Protein AF-0000000070833370 (afdb_homodimer)

Organism: NCBI:txid315358

Solvent-accessible surface area (backbone atoms only — not comparable to full-atom values): 16512 Å² total; per-residue (Å²): 128,80,80,68,79,74,72,79,70,42,67,30,49,30,36,40,24,86,55,32,71,61,48,53,55,47,41,34,64,40,71,60,29,45,82,75,45,78,37,44,21,67,75,45,60,79,87,39,92,53,29,76,82,28,30,87,32,38,69,39,29,37,33,36,48,94,89,35,62,37,35,38,16,33,55,76,73,81,76,87,76,66,73,47,63,79,60,76,59,66,78,59,46,42,33,41,30,37,51,36,80,39,66,68,54,39,54,50,38,52,50,43,47,28,71,71,34,41,72,78,34,71,75,41,81,43,96,88,62,29,37,37,31,29,28,31,27,70,79,65,49,40,36,38,39,32,28,46,76,130,128,78,79,66,79,74,74,77,69,43,67,32,49,31,36,41,25,85,55,29,70,60,49,52,54,45,41,32,64,38,72,61,28,44,81,75,46,78,37,43,20,66,75,46,60,79,87,40,91,52,30,78,81,30,29,87,33,39,66,38,28,37,32,35,47,94,88,36,62,37,36,39,17,34,55,76,73,81,78,88,76,69,73,48,63,77,60,76,60,64,78,59,45,42,33,42,29,37,51,38,83,40,68,67,56,41,54,49,38,54,51,44,48,26,69,69,34,40,72,77,34,69,76,41,81,43,96,87,62,27,38,37,30,30,29,31,26,72,80,65,51,38,37,38,39,33,28,45,76,130

Radius of gyration: 19.34 Å; Cα contacts (8 Å, |Δi|>4): 614; chains: 2; bounding box: 39×55×56 Å

Foldseek 3Di:
DPPLVVPDDPDEAEAAFQCQVVVVVLCCPLQVKAWDDWDFLCPPDPPDPCSVVGRGWTQWTWIGHPSGIYIYTYHDDPDPPPPPPPPLDDDDPDAAEAEDADPVSLVSSVCSQQVAWAWPADWDADPVAKIWTWIQGPRRHIYIYIYHYD/DPPLVVPDDPDEAEAAFQCQVVVVVLCCPLQVKAWDDWDFLCPPDPPPPCSVVGRGWTQWTWIGHPRGIYIYTYHDDPDPPPPPPPPLDDDDPDAAEAEDADPVSLVSSVCSQQVAWAWPADWDADPVAKIWTWIQGPRRHIYIYIYHYD

Structure (mmCIF, N/CA/C/O backbone):
data_AF-0000000070833370-model_v1
#
loop_
_entity.id
_entity.type
_entity.pdbx_description
1 polymer 'Glyoxalase/fosfomycin resistance/dioxygenase domain-containing protein'
#
loop_
_atom_site.group_PDB
_atom_site.id
_atom_site.type_symbol
_atom_site.label_atom_id
_atom_site.label_alt_id
_atom_site.label_comp_id
_atom_site.label_asym_id
_atom_site.label_entity_id
_atom_site.label_seq_id
_atom_site.pdbx_PDB_ins_code
_atom_site.Cartn_x
_atom_site.Cartn_y
_atom_site.Cartn_z
_atom_site.occupancy
_atom_site.B_iso_or_equiv
_atom_site.auth_seq_id
_atom_site.auth_comp_id
_atom_site.auth_asym_id
_atom_site.auth_atom_id
_atom_site.pdbx_PDB_model_num
ATOM 1 N N . MET A 1 1 ? 15.859 -17.391 21.641 1 23.17 1 MET A N 1
ATOM 2 C CA . MET A 1 1 ? 14.688 -17.797 20.875 1 23.17 1 MET A CA 1
ATOM 3 C C . MET A 1 1 ? 13.852 -16.578 20.469 1 23.17 1 MET A C 1
ATOM 5 O O . MET A 1 1 ? 13.305 -15.883 21.344 1 23.17 1 MET A O 1
ATOM 9 N N . GLN A 1 2 ? 14.312 -15.625 19.703 1 30.22 2 GLN A N 1
ATOM 10 C CA . GLN A 1 2 ? 13.711 -14.328 19.422 1 30.22 2 GLN A CA 1
ATOM 11 C C . GLN A 1 2 ? 12.203 -14.453 19.234 1 30.22 2 GLN A C 1
ATOM 13 O O . GLN A 1 2 ? 11.727 -15.352 18.531 1 30.22 2 GLN A O 1
ATOM 18 N N . LEU A 1 3 ? 11.5 -14.32 20.234 1 31.94 3 LEU A N 1
ATOM 19 C CA . LEU A 1 3 ? 10.039 -14.383 20.312 1 31.94 3 LEU A CA 1
ATOM 20 C C . LEU A 1 3 ? 9.398 -13.898 19.016 1 31.94 3 LEU A C 1
ATOM 22 O O . LEU A 1 3 ? 9.516 -12.727 18.656 1 31.94 3 LEU A O 1
ATOM 26 N N . GLU A 1 4 ? 9.688 -14.492 17.875 1 37.5 4 GLU A N 1
ATOM 27 C CA . GLU A 1 4 ? 9.102 -14.305 16.547 1 37.5 4 GLU A CA 1
ATOM 28 C C . GLU A 1 4 ? 7.598 -14.062 16.641 1 37.5 4 GLU A C 1
ATOM 30 O O . GLU A 1 4 ? 6.844 -14.945 17.062 1 37.5 4 GLU A O 1
ATOM 35 N N . ASP A 1 5 ? 7.121 -13.164 17.453 1 42.41 5 ASP A N 1
ATOM 36 C CA . ASP A 1 5 ? 5.73 -12.734 17.516 1 42.41 5 ASP A CA 1
ATOM 37 C C . ASP A 1 5 ? 5.027 -12.953 16.172 1 42.41 5 ASP A C 1
ATOM 39 O O . ASP A 1 5 ? 5.379 -12.336 15.172 1 42.41 5 ASP A O 1
ATOM 43 N N . ASN A 1 6 ? 4.777 -14.219 15.844 1 49.31 6 ASN A N 1
ATOM 44 C CA . ASN A 1 6 ? 4.297 -15.023 14.727 1 49.31 6 ASN A CA 1
ATOM 45 C C . ASN A 1 6 ? 2.957 -14.508 14.203 1 49.31 6 ASN A C 1
ATOM 47 O O . ASN A 1 6 ? 2.086 -15.297 13.828 1 49.31 6 ASN A O 1
ATOM 51 N N . SER A 1 7 ? 2.467 -13.367 14.75 1 64.31 7 SER A N 1
ATOM 52 C CA . SER A 1 7 ? 1.131 -13.008 14.273 1 64.31 7 SER A CA 1
ATOM 53 C C . SER A 1 7 ? 1.133 -12.719 12.781 1 64.31 7 SER A C 1
ATOM 55 O O . SER A 1 7 ? 2.096 -12.156 12.25 1 64.31 7 SER A O 1
ATOM 57 N N . LYS A 1 8 ? 0.426 -13.469 12.102 1 81.56 8 LYS A N 1
ATOM 58 C CA . LYS A 1 8 ? 0.276 -13.398 10.648 1 81.56 8 LYS A CA 1
ATOM 59 C C . LYS A 1 8 ? -0.174 -12.008 10.219 1 81.56 8 LYS A C 1
ATOM 61 O O . LYS A 1 8 ? -1.036 -11.398 10.852 1 81.56 8 LYS A O 1
ATOM 66 N N . GLN A 1 9 ? 0.571 -11.43 9.352 1 88.56 9 GLN A N 1
ATOM 67 C CA . GLN A 1 9 ? 0.166 -10.188 8.711 1 88.56 9 GLN A CA 1
ATOM 68 C C . GLN A 1 9 ? -0.776 -10.445 7.539 1 88.56 9 GLN A C 1
ATOM 70 O O . GLN A 1 9 ? -0.374 -11.031 6.531 1 88.56 9 GLN A O 1
ATOM 75 N N . TYR A 1 10 ? -1.984 -9.922 7.668 1 92.94 10 TYR A N 1
ATOM 76 C CA . TYR A 1 10 ? -2.996 -10.25 6.668 1 92.94 10 TYR A CA 1
ATOM 77 C C . TYR A 1 10 ? -2.994 -9.227 5.539 1 92.94 10 TYR A C 1
ATOM 79 O O . TYR A 1 10 ? -3.465 -9.516 4.434 1 92.94 10 TYR A O 1
ATOM 87 N N . VAL A 1 11 ? -2.559 -8.031 5.836 1 95.56 11 VAL A N 1
ATOM 88 C CA . VAL A 1 11 ? -2.449 -6.973 4.832 1 95.56 11 VAL A CA 1
ATOM 89 C C . VAL A 1 11 ? -0.988 -6.566 4.672 1 95.56 11 VAL A C 1
ATOM 91 O O . VAL A 1 11 ? -0.323 -6.215 5.648 1 95.56 11 VAL A O 1
ATOM 94 N N . ILE A 1 12 ? -0.499 -6.66 3.441 1 96.38 12 ILE A N 1
ATOM 95 C CA . ILE A 1 12 ? 0.902 -6.352 3.178 1 96.38 12 ILE A CA 1
ATOM 96 C C . ILE A 1 12 ? 1.009 -5.422 1.97 1 96.38 12 ILE A C 1
ATOM 98 O O . ILE A 1 12 ? 0.32 -5.617 0.966 1 96.38 12 ILE A O 1
ATOM 102 N N . VAL A 1 13 ? 1.782 -4.441 2.115 1 97.38 13 VAL A N 1
ATOM 103 C CA . VAL A 1 13 ? 2.096 -3.59 0.972 1 97.38 13 VAL A CA 1
ATOM 104 C C . VAL A 1 13 ? 2.953 -4.363 -0.028 1 97.38 13 VAL A C 1
ATOM 106 O O . VAL A 1 13 ? 3.902 -5.051 0.359 1 97.38 13 VAL A O 1
ATOM 109 N N . GLU A 1 14 ? 2.604 -4.207 -1.251 1 97.25 14 GLU A N 1
ATOM 110 C CA . GLU A 1 14 ? 3.363 -4.836 -2.326 1 97.25 14 GLU A CA 1
ATOM 111 C C . GLU A 1 14 ? 3.812 -3.807 -3.361 1 97.25 14 GLU A C 1
ATOM 113 O O . GLU A 1 14 ? 2.988 -3.074 -3.912 1 97.25 14 GLU A O 1
ATOM 118 N N . LEU A 1 15 ? 5.09 -3.783 -3.572 1 97 15 LEU A N 1
ATOM 119 C CA . LEU A 1 15 ? 5.672 -2.867 -4.547 1 97 15 LEU A CA 1
ATOM 120 C C . LEU A 1 15 ? 6.031 -3.602 -5.836 1 97 15 LEU A C 1
ATOM 122 O O . LEU A 1 15 ? 6.758 -4.598 -5.809 1 97 15 LEU A O 1
ATOM 126 N N . ASN A 1 16 ? 5.477 -3.156 -6.93 1 94.12 16 ASN A N 1
ATOM 127 C CA . ASN A 1 16 ? 5.801 -3.623 -8.273 1 94.12 16 ASN A CA 1
ATOM 128 C C . ASN A 1 16 ? 6.641 -2.604 -9.031 1 94.12 16 ASN A C 1
ATOM 130 O O . ASN A 1 16 ? 6.109 -1.614 -9.547 1 94.12 16 ASN A O 1
ATOM 134 N N . ILE A 1 17 ? 7.898 -2.926 -9.109 1 93.12 17 ILE A N 1
ATOM 135 C CA . ILE A 1 17 ? 8.898 -1.92 -9.453 1 93.12 17 ILE A CA 1
ATOM 136 C C . ILE A 1 17 ? 9.648 -2.346 -10.711 1 93.12 17 ILE A C 1
ATOM 138 O O . ILE A 1 17 ? 9.789 -3.541 -10.984 1 93.12 17 ILE A O 1
ATOM 142 N N . GLN A 1 18 ? 10.039 -1.432 -11.609 1 87.81 18 GLN A N 1
ATOM 143 C CA . GLN A 1 18 ? 10.812 -1.738 -12.805 1 87.81 18 GLN A CA 1
ATOM 144 C C . GLN A 1 18 ? 12.164 -2.355 -12.445 1 87.81 18 GLN A C 1
ATOM 146 O O . GLN A 1 18 ? 12.617 -3.299 -13.102 1 87.81 18 GLN A O 1
ATOM 151 N N . ASN A 1 19 ? 12.891 -1.993 -11.477 1 92.12 19 ASN A N 1
ATOM 152 C CA . ASN A 1 19 ? 14.164 -2.52 -11 1 92.12 19 ASN A CA 1
ATOM 153 C C . ASN A 1 19 ? 14.117 -2.832 -9.5 1 92.12 19 ASN A C 1
ATOM 155 O O . ASN A 1 19 ? 14.695 -2.102 -8.695 1 92.12 19 ASN A O 1
ATOM 159 N N . ALA A 1 20 ? 13.586 -4.023 -9.266 1 96.69 20 ALA A N 1
ATOM 160 C CA . ALA A 1 20 ? 13.344 -4.41 -7.879 1 96.69 20 ALA A CA 1
ATOM 161 C C . ALA A 1 20 ? 14.656 -4.633 -7.133 1 96.69 20 ALA A C 1
ATOM 163 O O . ALA A 1 20 ? 14.75 -4.352 -5.934 1 96.69 20 ALA A O 1
ATOM 164 N N . LYS A 1 21 ? 15.625 -5.18 -7.863 1 96.81 21 LYS A N 1
ATOM 165 C CA . LYS A 1 21 ? 16.922 -5.418 -7.223 1 96.81 21 LYS A CA 1
ATOM 166 C C . LYS A 1 21 ? 17.484 -4.125 -6.645 1 96.81 21 LYS A C 1
ATOM 168 O O . LYS A 1 21 ? 17.938 -4.094 -5.496 1 96.81 21 LYS A O 1
ATOM 173 N N . LYS A 1 22 ? 17.484 -3.105 -7.383 1 97.31 22 LYS A N 1
ATOM 174 C CA . LYS A 1 22 ? 17.969 -1.802 -6.93 1 97.31 22 LYS A CA 1
ATOM 175 C C . LYS A 1 22 ? 17.094 -1.26 -5.805 1 97.31 22 LYS A C 1
ATOM 177 O O . LYS A 1 22 ? 17.594 -0.688 -4.836 1 97.31 22 LYS A O 1
ATOM 182 N N . ALA A 1 23 ? 15.836 -1.405 -5.91 1 97.62 23 ALA A N 1
ATOM 183 C CA . ALA A 1 23 ? 14.906 -0.917 -4.898 1 97.62 23 ALA A CA 1
ATOM 184 C C . ALA A 1 23 ? 15.141 -1.609 -3.559 1 97.62 23 ALA A C 1
ATOM 186 O O . ALA A 1 23 ? 15.102 -0.967 -2.506 1 97.62 23 ALA A O 1
ATOM 187 N N . ILE A 1 24 ? 15.305 -2.908 -3.625 1 98.25 24 ILE A N 1
ATOM 188 C CA . ILE A 1 24 ? 15.547 -3.682 -2.412 1 98.25 24 ILE A CA 1
ATOM 189 C C . ILE A 1 24 ? 16.766 -3.119 -1.678 1 98.25 24 ILE A C 1
ATOM 191 O O . ILE A 1 24 ? 16.703 -2.867 -0.472 1 98.25 24 ILE A O 1
ATOM 195 N N . LYS A 1 25 ? 17.797 -2.891 -2.391 1 98.06 25 LYS A N 1
ATOM 196 C CA . LYS A 1 25 ? 19 -2.336 -1.795 1 98.06 25 LYS A CA 1
ATOM 197 C C . LYS A 1 25 ? 18.75 -0.931 -1.252 1 98.06 25 LYS A C 1
ATOM 199 O O . LYS A 1 25 ? 19.25 -0.577 -0.181 1 98.06 25 LYS A O 1
ATOM 204 N N . PHE A 1 26 ? 18.062 -0.186 -1.961 1 98.31 26 PHE A N 1
ATOM 205 C CA . PHE A 1 26 ? 17.734 1.164 -1.527 1 98.31 26 PHE A CA 1
ATOM 206 C C . PHE A 1 26 ? 16.969 1.134 -0.206 1 98.31 26 PHE A C 1
ATOM 208 O O . PHE A 1 26 ? 17.297 1.871 0.725 1 98.31 26 PHE A O 1
ATOM 215 N N . TYR A 1 27 ? 15.953 0.306 -0.123 1 98.25 27 TYR A N 1
ATOM 216 C CA . TYR A 1 27 ? 15.125 0.272 1.074 1 98.25 27 TYR A CA 1
ATOM 217 C C . TYR A 1 27 ? 15.883 -0.333 2.25 1 98.25 27 TYR A C 1
ATOM 219 O O . TYR A 1 27 ? 15.656 0.042 3.402 1 98.25 27 TYR A O 1
ATOM 227 N N . GLU A 1 28 ? 16.75 -1.292 1.969 1 98.38 28 GLU A N 1
ATOM 228 C CA . GLU A 1 28 ? 17.641 -1.775 3.02 1 98.38 28 GLU A CA 1
ATOM 229 C C . GLU A 1 28 ? 18.406 -0.625 3.662 1 98.38 28 GLU A C 1
ATOM 231 O O . GLU A 1 28 ? 18.484 -0.536 4.887 1 98.38 28 GLU A O 1
ATOM 236 N N . LYS A 1 29 ? 18.859 0.215 2.885 1 97.94 29 LYS A N 1
ATOM 237 C CA . LYS A 1 29 ? 19.656 1.336 3.365 1 97.94 29 LYS A CA 1
ATOM 238 C C . LYS A 1 29 ? 18.781 2.451 3.912 1 97.94 29 LYS A C 1
ATOM 240 O O . LYS A 1 29 ? 18.984 2.924 5.031 1 97.94 29 LYS A O 1
ATOM 245 N N . ALA A 1 30 ? 17.828 2.885 3.174 1 98.19 30 ALA A N 1
ATOM 246 C CA . ALA A 1 30 ? 17.031 4.066 3.486 1 98.19 30 ALA A CA 1
ATOM 247 C C . ALA A 1 30 ? 16.172 3.83 4.723 1 98.19 30 ALA A C 1
ATOM 249 O O . ALA A 1 30 ? 16.016 4.723 5.562 1 98.19 30 ALA A O 1
ATOM 250 N N . LEU A 1 31 ? 15.594 2.674 4.816 1 97.94 31 LEU A N 1
ATOM 251 C CA . LEU A 1 31 ? 14.672 2.369 5.906 1 97.94 31 LEU A CA 1
ATOM 252 C C . LEU A 1 31 ? 15.375 1.595 7.016 1 97.94 31 LEU A C 1
ATOM 254 O O . LEU A 1 31 ? 14.898 1.552 8.148 1 97.94 31 LEU A O 1
ATOM 258 N N . GLY A 1 32 ? 16.438 0.986 6.648 1 97.75 32 GLY A N 1
ATOM 259 C CA . GLY A 1 32 ? 17.016 -0.008 7.539 1 97.75 32 GLY A CA 1
ATOM 260 C C . GLY A 1 32 ? 16.234 -1.308 7.566 1 97.75 32 GLY A C 1
ATOM 261 O O . GLY A 1 32 ? 16.203 -2 8.586 1 97.75 32 GLY A O 1
ATOM 262 N N . ALA A 1 33 ? 15.594 -1.621 6.516 1 97.69 33 ALA A N 1
ATOM 263 C CA . ALA A 1 33 ? 14.781 -2.834 6.426 1 97.69 33 ALA A CA 1
ATOM 264 C C . ALA A 1 33 ? 15.664 -4.074 6.297 1 97.69 33 ALA A C 1
ATOM 266 O O . ALA A 1 33 ? 16.719 -4.027 5.66 1 97.69 33 ALA A O 1
ATOM 267 N N . GLU A 1 34 ? 15.195 -5.16 6.891 1 98.06 34 GLU A N 1
ATOM 268 C CA . GLU A 1 34 ? 15.859 -6.453 6.754 1 98.06 34 GLU A CA 1
ATOM 269 C C . GLU A 1 34 ? 15.359 -7.203 5.523 1 98.06 34 GLU A C 1
ATOM 271 O O . GLU A 1 34 ? 14.148 -7.262 5.273 1 98.06 34 GLU A O 1
ATOM 276 N N . ILE A 1 35 ? 16.297 -7.758 4.785 1 98.19 35 ILE A N 1
ATOM 277 C CA . ILE A 1 35 ? 15.922 -8.617 3.666 1 98.19 35 ILE A CA 1
ATOM 278 C C . ILE A 1 35 ? 15.656 -10.039 4.172 1 98.19 35 ILE A C 1
ATOM 280 O O . ILE A 1 35 ? 16.578 -10.711 4.645 1 98.19 35 ILE A O 1
ATOM 284 N N . ILE A 1 36 ? 14.492 -10.531 4.02 1 97.62 36 ILE A N 1
ATOM 285 C CA . ILE A 1 36 ? 14.094 -11.82 4.566 1 97.62 36 ILE A CA 1
ATOM 286 C C . ILE A 1 36 ? 14.227 -12.898 3.492 1 97.62 36 ILE A C 1
ATOM 288 O O . ILE A 1 36 ? 14.641 -14.023 3.777 1 97.62 36 ILE A O 1
ATOM 292 N N . GLU A 1 37 ? 13.805 -12.586 2.326 1 96.56 37 GLU A N 1
ATOM 293 C CA . GLU A 1 37 ? 13.773 -13.531 1.211 1 96.56 37 GLU A CA 1
ATOM 294 C C . GLU A 1 37 ? 13.844 -12.797 -0.128 1 96.56 37 GLU A C 1
ATOM 296 O O . GLU A 1 37 ? 13.273 -11.719 -0.283 1 96.56 37 GLU A O 1
ATOM 301 N N . VAL A 1 38 ? 14.57 -13.359 -1.024 1 96.31 38 VAL A N 1
ATOM 302 C CA . VAL A 1 38 ? 14.586 -12.914 -2.412 1 96.31 38 VAL A CA 1
ATOM 303 C C . VAL A 1 38 ? 14.484 -14.109 -3.348 1 96.31 38 VAL A C 1
ATOM 305 O O . VAL A 1 38 ? 15.305 -15.031 -3.281 1 96.31 38 VAL A O 1
ATOM 308 N N . LEU A 1 39 ? 13.508 -14.047 -4.141 1 93.38 39 LEU A N 1
ATOM 309 C CA . LEU A 1 39 ? 13.281 -15.102 -5.121 1 93.38 39 LEU A CA 1
ATOM 310 C C . LEU A 1 39 ? 13.383 -14.547 -6.543 1 93.38 39 LEU A C 1
ATOM 312 O O . LEU A 1 39 ? 12.695 -13.586 -6.887 1 93.38 39 LEU A O 1
ATOM 316 N N . THR A 1 40 ? 14.266 -15.188 -7.336 1 92.75 40 THR A N 1
ATOM 317 C CA . THR A 1 40 ? 14.391 -14.805 -8.742 1 92.75 40 THR A CA 1
ATOM 318 C C . THR A 1 40 ? 13.68 -15.812 -9.641 1 92.75 40 THR A C 1
ATOM 320 O O . THR A 1 40 ? 13.281 -16.891 -9.18 1 92.75 40 THR A O 1
ATOM 323 N N . GLY A 1 41 ? 13.57 -15.391 -10.867 1 88.88 41 GLY A N 1
ATOM 324 C CA . GLY A 1 41 ? 12.938 -16.266 -11.844 1 88.88 41 GLY A CA 1
ATOM 325 C C . GLY A 1 41 ? 13.711 -17.547 -12.094 1 88.88 41 GLY A C 1
ATOM 326 O O . GLY A 1 41 ? 13.172 -18.5 -12.664 1 88.88 41 GLY A O 1
ATOM 327 N N . GLU A 1 42 ? 14.945 -17.609 -11.719 1 84.56 42 GLU A N 1
ATOM 328 C CA . GLU A 1 42 ? 15.75 -18.812 -11.875 1 84.56 42 GLU A CA 1
ATOM 329 C C . GLU A 1 42 ? 15.156 -19.984 -11.094 1 84.56 42 GLU A C 1
ATOM 331 O O . GLU A 1 42 ? 15.359 -21.141 -11.453 1 84.56 42 GLU A O 1
ATOM 336 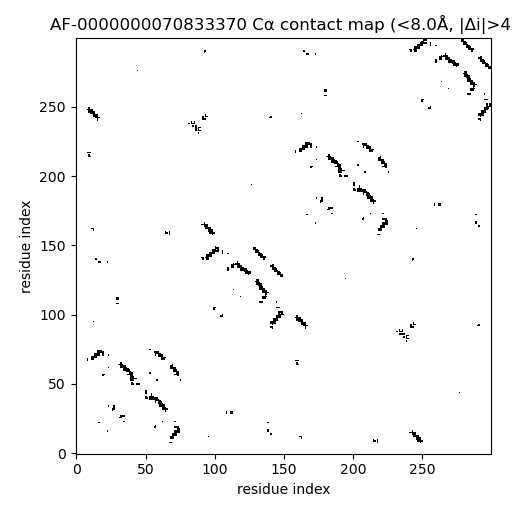N N . LYS A 1 43 ? 14.406 -19.641 -10.086 1 81.94 43 LYS A N 1
ATOM 337 C CA . LYS A 1 43 ? 13.859 -20.672 -9.211 1 81.94 43 LYS A CA 1
ATOM 338 C C . LYS A 1 43 ? 12.516 -21.172 -9.734 1 81.94 43 LYS A C 1
ATOM 340 O O . LYS A 1 43 ? 11.953 -22.125 -9.195 1 81.94 43 LYS A O 1
ATOM 345 N N . LEU A 1 44 ? 12.016 -20.531 -10.781 1 79.75 44 LEU A N 1
ATOM 346 C CA . LEU A 1 44 ? 10.766 -20.984 -11.391 1 79.75 44 LEU A CA 1
ATOM 347 C C . LEU A 1 44 ? 10.961 -22.312 -12.117 1 79.75 44 LEU A C 1
ATOM 349 O O . LEU A 1 44 ? 12.055 -22.609 -12.609 1 79.75 44 LEU A O 1
ATOM 353 N N . PRO A 1 45 ? 9.867 -23.109 -12.062 1 78.38 45 PRO A N 1
ATOM 354 C CA . PRO A 1 45 ? 9.984 -24.359 -12.82 1 78.38 45 PRO A CA 1
ATOM 355 C C . PRO A 1 45 ? 10.336 -24.125 -14.289 1 78.38 45 PRO A C 1
ATOM 357 O O . PRO A 1 45 ? 9.875 -23.156 -14.891 1 78.38 45 PRO A O 1
ATOM 360 N N . ILE A 1 46 ? 11.148 -24.984 -14.75 1 67.94 46 ILE A N 1
ATOM 361 C CA . ILE A 1 46 ? 11.695 -24.891 -16.109 1 67.94 46 ILE A CA 1
ATOM 362 C C . ILE A 1 46 ? 10.562 -24.906 -17.125 1 67.94 46 ILE A C 1
ATOM 364 O O . ILE A 1 46 ? 10.641 -24.25 -18.156 1 67.94 46 ILE A O 1
ATOM 368 N N . ASN A 1 47 ? 9.5 -25.531 -16.906 1 72.88 47 ASN A N 1
ATOM 369 C CA . ASN A 1 47 ? 8.406 -25.672 -17.859 1 72.88 47 ASN A CA 1
ATOM 370 C C . ASN A 1 47 ? 7.547 -24.406 -17.891 1 72.88 47 ASN A C 1
ATOM 372 O O . ASN A 1 47 ? 6.582 -24.328 -18.656 1 72.88 47 ASN A O 1
ATOM 376 N N . ASN A 1 48 ? 7.98 -23.516 -17.156 1 70.31 48 ASN A N 1
ATOM 377 C CA . ASN A 1 48 ? 7.273 -22.234 -17.219 1 70.31 48 ASN A CA 1
ATOM 378 C C . ASN A 1 48 ? 7.664 -21.438 -18.453 1 70.31 48 ASN A C 1
ATOM 380 O O . ASN A 1 48 ? 8.844 -21.188 -18.688 1 70.31 48 ASN A O 1
ATOM 384 N N . PRO A 1 49 ? 6.73 -21.078 -19.328 1 69.88 49 PRO A N 1
ATOM 385 C CA . PRO A 1 49 ? 7.039 -20.406 -20.594 1 69.88 49 PRO A CA 1
ATOM 386 C C . PRO A 1 49 ? 7.754 -19.078 -20.391 1 69.88 49 PRO A C 1
ATOM 388 O O . PRO A 1 49 ? 8.406 -18.562 -21.312 1 69.88 49 PRO A O 1
ATOM 391 N N . TYR A 1 50 ? 7.691 -18.594 -19.203 1 72.31 50 TYR A N 1
ATOM 392 C CA . TYR A 1 50 ? 8.273 -17.266 -18.984 1 72.31 50 TYR A CA 1
ATOM 393 C C . TYR A 1 50 ? 9.617 -17.375 -18.266 1 72.31 50 TYR A C 1
ATOM 395 O O . TYR A 1 50 ? 10.203 -16.375 -17.875 1 72.31 50 TYR A O 1
ATOM 403 N N . SER A 1 51 ? 10.055 -18.5 -18.109 1 71.5 51 SER A N 1
ATOM 404 C CA . SER A 1 51 ? 11.25 -18.766 -17.328 1 71.5 51 SER A CA 1
ATOM 405 C C . SER A 1 51 ? 12.453 -17.984 -17.875 1 71.5 51 SER A C 1
ATOM 407 O O . SER A 1 51 ? 13.219 -17.406 -17.109 1 71.5 51 SER A O 1
ATOM 409 N N . LEU A 1 52 ? 12.562 -17.953 -19.141 1 74.19 52 LEU A N 1
ATOM 410 C CA . LEU A 1 52 ? 13.734 -17.297 -19.719 1 74.19 52 LEU A CA 1
ATOM 411 C C . LEU A 1 52 ? 13.672 -15.789 -19.516 1 74.19 52 LEU A C 1
ATOM 413 O O . LEU A 1 52 ? 14.656 -15.164 -19.141 1 74.19 52 LEU A O 1
ATOM 417 N N . ILE A 1 53 ? 12.523 -15.258 -19.703 1 76.88 53 ILE A N 1
ATOM 418 C CA . ILE A 1 53 ? 12.352 -13.812 -19.609 1 76.88 53 ILE A CA 1
ATOM 419 C C . ILE A 1 53 ? 12.43 -13.367 -18.156 1 76.88 53 ILE A C 1
ATOM 421 O O . ILE A 1 53 ? 12.891 -12.258 -17.859 1 76.88 53 ILE A O 1
ATOM 425 N N . LEU A 1 54 ? 12.125 -14.273 -17.281 1 82.75 54 LEU A N 1
ATOM 426 C CA . LEU A 1 54 ? 12.008 -13.891 -15.875 1 82.75 54 LEU A CA 1
ATOM 427 C C . LEU A 1 54 ? 13.242 -14.32 -15.094 1 82.75 54 LEU A C 1
ATOM 429 O O . LEU A 1 54 ? 13.359 -14.031 -13.898 1 82.75 54 LEU A O 1
ATOM 433 N N . ARG A 1 55 ? 14.141 -14.906 -15.789 1 84.56 55 ARG A N 1
ATOM 434 C CA . ARG A 1 55 ? 15.25 -15.562 -15.109 1 84.56 55 ARG A CA 1
ATOM 435 C C . ARG A 1 55 ? 15.961 -14.594 -14.164 1 84.56 55 ARG A C 1
ATOM 437 O O . ARG A 1 55 ? 16.203 -14.922 -13.008 1 84.56 55 ARG A O 1
ATOM 444 N N . ASN A 1 56 ? 16.203 -13.375 -14.586 1 88.69 56 ASN A N 1
ATOM 445 C CA . ASN A 1 56 ? 16.969 -12.438 -13.766 1 88.69 56 ASN A CA 1
ATOM 446 C C . ASN A 1 56 ? 16.047 -11.422 -13.086 1 88.69 56 ASN A C 1
ATOM 448 O O . ASN A 1 56 ? 16.531 -10.477 -12.453 1 88.69 56 ASN A O 1
ATOM 452 N N . LYS A 1 57 ? 14.812 -11.695 -13.18 1 92.44 57 LYS A N 1
ATOM 453 C CA . LYS A 1 57 ? 13.852 -10.805 -12.531 1 92.44 57 LYS A CA 1
ATOM 454 C C . LYS A 1 57 ? 13.555 -11.258 -11.109 1 92.44 57 LYS A C 1
ATOM 456 O O . LYS A 1 57 ? 13.57 -12.453 -10.812 1 92.44 57 LYS A O 1
ATOM 461 N N . ILE A 1 58 ? 13.391 -10.305 -10.219 1 95.44 58 ILE A N 1
ATOM 462 C CA . ILE A 1 58 ? 12.891 -10.617 -8.883 1 95.44 58 ILE A CA 1
ATOM 463 C C . ILE A 1 58 ? 11.398 -10.93 -8.953 1 95.44 58 ILE A C 1
ATOM 465 O O . ILE A 1 58 ? 10.578 -10.047 -9.211 1 95.44 58 ILE A O 1
ATOM 469 N N . ILE A 1 59 ? 11.078 -12.133 -8.719 1 92 59 ILE A N 1
ATOM 470 C CA . ILE A 1 59 ? 9.68 -12.531 -8.781 1 92 59 ILE A CA 1
ATOM 471 C C . ILE A 1 59 ? 8.992 -12.227 -7.449 1 92 59 ILE A C 1
ATOM 473 O O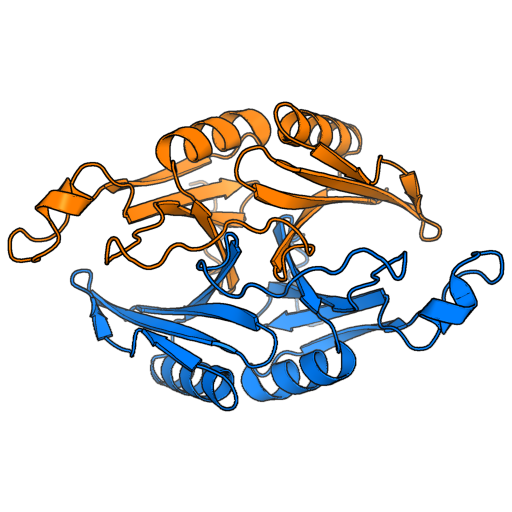 . ILE A 1 59 ? 7.789 -11.953 -7.414 1 92 59 ILE A O 1
ATOM 477 N N . HIS A 1 60 ? 9.797 -12.336 -6.375 1 94.5 60 HIS A N 1
ATOM 478 C CA . HIS A 1 60 ? 9.258 -12.047 -5.047 1 94.5 60 HIS A CA 1
ATOM 479 C C . HIS A 1 60 ? 10.383 -11.734 -4.062 1 94.5 60 HIS A C 1
ATOM 481 O O . HIS A 1 60 ? 11.391 -12.438 -4.016 1 94.5 60 HIS A O 1
ATOM 487 N N . ALA A 1 61 ? 10.211 -10.734 -3.307 1 97.75 61 ALA A N 1
ATOM 488 C CA . ALA A 1 61 ? 11.094 -10.422 -2.186 1 97.75 61 ALA A CA 1
ATOM 489 C C . ALA A 1 61 ? 10.289 -9.969 -0.968 1 97.75 61 ALA A C 1
ATOM 491 O O . ALA A 1 61 ? 9.25 -9.32 -1.108 1 97.75 61 ALA A O 1
ATOM 492 N N . LYS A 1 62 ? 10.789 -10.367 0.158 1 97.69 62 LYS A N 1
ATOM 493 C CA . LYS A 1 62 ? 10.211 -9.977 1.441 1 97.69 62 LYS A CA 1
ATOM 494 C C . LYS A 1 62 ? 11.195 -9.141 2.254 1 97.69 62 LYS A C 1
ATOM 496 O O . LYS A 1 62 ? 12.32 -9.57 2.512 1 97.69 62 LYS A O 1
ATOM 501 N N . LEU A 1 63 ? 10.758 -7.957 2.572 1 97.75 63 LEU A N 1
ATOM 502 C CA . LEU A 1 63 ? 11.5 -7.125 3.514 1 97.75 63 LEU A CA 1
ATOM 503 C C . LEU A 1 63 ? 10.742 -6.98 4.828 1 97.75 63 LE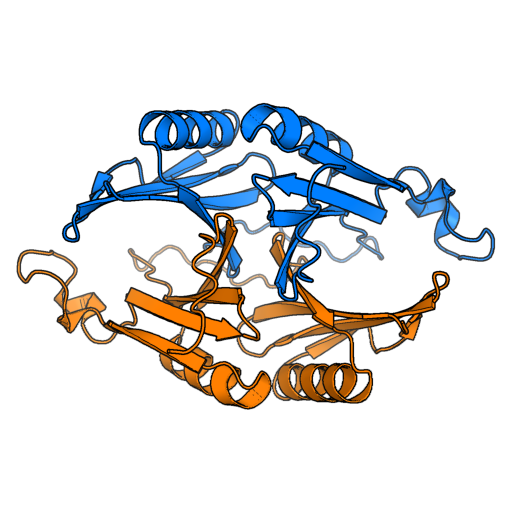U A C 1
ATOM 505 O O . LEU A 1 63 ? 9.516 -7.074 4.852 1 97.75 63 LEU A O 1
ATOM 509 N N . ASN A 1 64 ? 11.469 -6.812 5.855 1 96.56 64 ASN A N 1
ATOM 510 C CA . ASN A 1 64 ? 10.898 -6.535 7.172 1 96.56 64 ASN A CA 1
ATOM 511 C C . ASN A 1 64 ? 11.336 -5.172 7.699 1 96.56 64 ASN A C 1
ATOM 513 O O . ASN A 1 64 ? 12.531 -4.895 7.785 1 96.56 64 ASN A O 1
ATOM 517 N N . PHE A 1 65 ? 10.406 -4.309 7.957 1 96.31 65 PHE A N 1
ATOM 518 C CA . PHE A 1 65 ? 10.648 -3.029 8.617 1 96.31 65 PHE A CA 1
ATOM 519 C C . PHE A 1 65 ? 9.898 -2.953 9.938 1 96.31 65 PHE A C 1
ATOM 521 O O . PHE A 1 65 ? 8.672 -2.822 9.961 1 96.31 65 PHE A O 1
ATOM 528 N N . LYS A 1 66 ? 10.648 -3.041 11.047 1 93.69 66 LYS A N 1
ATOM 529 C CA . LYS A 1 66 ? 10.125 -2.924 12.406 1 93.69 66 LYS A CA 1
ATOM 530 C C . LYS A 1 66 ? 8.969 -3.895 12.633 1 93.69 66 LYS A C 1
ATOM 532 O O . LYS A 1 66 ? 7.926 -3.514 13.172 1 93.69 66 LYS A O 1
ATOM 537 N N . GLY A 1 67 ? 9.07 -5.082 12.117 1 90.75 67 GLY A N 1
ATOM 538 C CA . GLY A 1 67 ? 8.086 -6.129 12.352 1 90.75 67 GLY A CA 1
ATOM 539 C C . GLY A 1 67 ? 6.977 -6.152 11.32 1 90.75 67 GLY A C 1
ATOM 540 O O . GLY A 1 67 ? 6.055 -6.965 11.414 1 90.75 67 GLY A O 1
ATOM 541 N N . THR A 1 68 ? 7.02 -5.273 10.328 1 93 68 THR A N 1
ATOM 542 C CA . THR A 1 68 ? 6.016 -5.219 9.273 1 93 68 THR A CA 1
ATOM 543 C C . THR A 1 68 ? 6.621 -5.613 7.926 1 93 68 THR A C 1
ATOM 545 O O . THR A 1 68 ? 7.684 -5.113 7.547 1 93 68 THR A O 1
ATOM 548 N N . LEU A 1 69 ? 5.934 -6.449 7.176 1 94.38 69 LEU A N 1
ATOM 549 C CA . LEU A 1 69 ? 6.426 -6.953 5.898 1 94.38 69 LEU A CA 1
ATOM 550 C C . LEU A 1 69 ? 6.102 -5.98 4.77 1 94.38 69 LEU A C 1
ATOM 552 O O . LEU A 1 69 ? 5.043 -5.352 4.773 1 94.38 69 LEU A O 1
ATOM 556 N N . ILE A 1 70 ? 7.031 -5.93 3.852 1 97.31 70 ILE A N 1
ATOM 557 C CA . ILE A 1 70 ? 6.871 -5.289 2.549 1 97.31 70 ILE A CA 1
ATOM 558 C C . ILE A 1 70 ? 7.285 -6.262 1.445 1 97.31 70 ILE A C 1
ATOM 560 O O . ILE A 1 70 ? 8.367 -6.848 1.501 1 97.31 70 ILE A O 1
ATOM 564 N N . PHE A 1 71 ? 6.422 -6.414 0.507 1 97.81 71 PHE A N 1
ATOM 565 C CA . PHE A 1 71 ? 6.746 -7.258 -0.635 1 97.81 71 PHE A CA 1
ATOM 566 C C . PHE A 1 71 ? 7.203 -6.414 -1.819 1 97.81 71 PHE A C 1
ATOM 568 O O . PHE A 1 71 ? 6.695 -5.312 -2.037 1 97.81 71 PHE A O 1
ATOM 575 N N . ILE A 1 72 ? 8.156 -6.949 -2.564 1 97.88 72 ILE A N 1
ATOM 576 C CA . ILE A 1 72 ? 8.664 -6.266 -3.746 1 97.88 72 ILE A CA 1
ATOM 577 C C . ILE A 1 72 ? 8.82 -7.258 -4.895 1 97.88 72 ILE A C 1
ATOM 579 O O . ILE A 1 72 ? 9.266 -8.391 -4.691 1 97.88 72 ILE A O 1
ATOM 583 N N . SER A 1 73 ? 8.461 -6.875 -6.043 1 96 73 SER A N 1
ATOM 584 C CA . SER A 1 73 ? 8.695 -7.652 -7.25 1 96 73 SER A CA 1
ATOM 585 C C . SER A 1 73 ? 9 -6.75 -8.445 1 96 73 SER A C 1
ATOM 587 O O . SER A 1 73 ? 8.742 -5.547 -8.391 1 96 73 SER A O 1
ATOM 589 N N . ASP A 1 74 ? 9.602 -7.379 -9.469 1 94.62 74 ASP A N 1
ATOM 590 C CA . ASP A 1 74 ? 9.766 -6.676 -10.742 1 94.62 74 ASP A CA 1
ATOM 591 C C . ASP A 1 74 ? 8.438 -6.562 -11.484 1 94.62 74 ASP A C 1
ATOM 593 O O . ASP A 1 74 ? 7.629 -7.496 -11.461 1 94.62 74 ASP A O 1
ATOM 597 N N . LYS A 1 75 ? 8.273 -5.387 -12.094 1 88.5 75 LYS A N 1
ATOM 598 C CA . LYS A 1 75 ? 7.191 -5.297 -13.078 1 88.5 75 LYS A CA 1
ATOM 599 C C . LYS A 1 75 ? 7.414 -6.273 -14.227 1 88.5 75 LYS A C 1
ATOM 601 O O . LYS A 1 75 ? 8.508 -6.336 -14.797 1 88.5 75 LYS A O 1
ATOM 606 N N . ILE A 1 76 ? 6.453 -7.223 -14.32 1 75.25 76 ILE A N 1
ATOM 607 C CA . ILE A 1 76 ? 6.566 -8.172 -15.422 1 75.25 76 ILE A CA 1
ATOM 608 C C . ILE A 1 76 ? 5.668 -7.738 -16.578 1 75.25 76 ILE A C 1
ATOM 610 O O . ILE A 1 76 ? 4.457 -7.57 -16.406 1 75.25 76 ILE A O 1
ATOM 614 N N . THR A 1 77 ? 5.922 -6.727 -17.375 1 57.19 77 THR A N 1
ATOM 615 C CA . THR A 1 77 ? 5.102 -6.297 -18.5 1 57.19 77 THR A CA 1
ATOM 616 C C . THR A 1 77 ? 5.043 -7.379 -19.578 1 57.19 77 THR A C 1
ATOM 618 O O . THR A 1 77 ? 6.082 -7.859 -20.031 1 57.19 77 THR A O 1
ATOM 621 N N . PRO A 1 78 ? 4.012 -8.156 -19.578 1 49.09 78 PRO A N 1
ATOM 622 C CA . PRO A 1 78 ? 4.082 -9.008 -20.766 1 49.09 78 PRO A CA 1
ATOM 623 C C . PRO A 1 78 ? 4.535 -8.242 -22.016 1 49.09 78 PRO A C 1
ATOM 625 O O . PRO A 1 78 ? 5.539 -8.602 -22.625 1 49.09 78 PRO A O 1
ATOM 628 N N . SER A 1 79 ? 3.395 -8.047 -23.125 1 41.84 79 SER A N 1
ATOM 629 C CA . SER A 1 79 ? 3.539 -7.699 -24.547 1 41.84 79 SER A CA 1
ATOM 630 C C . SER A 1 79 ? 4.055 -6.273 -24.703 1 41.84 79 SER A C 1
ATOM 632 O O . SER A 1 79 ? 3.811 -5.414 -23.859 1 41.84 79 SER A O 1
ATOM 634 N N . ALA A 1 80 ? 5.078 -5.973 -25.719 1 36.06 80 ALA A N 1
ATOM 635 C CA . ALA A 1 80 ? 5.648 -4.82 -26.406 1 36.06 80 ALA A CA 1
ATOM 636 C C . ALA A 1 80 ? 4.668 -3.654 -26.438 1 36.06 80 ALA A C 1
ATOM 638 O O . ALA A 1 80 ? 5.074 -2.494 -26.531 1 36.06 80 ALA A O 1
ATOM 639 N N . ASN A 1 81 ? 3.455 -3.863 -26.859 1 34.28 81 ASN A N 1
ATOM 640 C CA . ASN A 1 81 ? 2.635 -2.795 -27.438 1 34.28 81 ASN A CA 1
ATOM 641 C C . ASN A 1 81 ? 2.023 -1.922 -26.344 1 34.28 81 ASN A C 1
ATOM 643 O O . ASN A 1 81 ? 1.153 -1.096 -26.609 1 34.28 81 ASN A O 1
ATOM 647 N N . GLU A 1 82 ? 1.972 -2.383 -25.234 1 38.59 82 GLU A N 1
ATOM 648 C CA . GLU A 1 82 ? 1.172 -1.478 -24.406 1 38.59 82 GLU A CA 1
ATOM 649 C C . GLU A 1 82 ? 2.002 -0.293 -23.922 1 38.59 82 GLU A C 1
ATOM 651 O O . GLU A 1 82 ? 2.939 -0.464 -23.141 1 38.59 82 GLU A O 1
ATOM 656 N N . LYS A 1 83 ? 2.219 0.495 -24.875 1 33.72 83 LYS A N 1
ATOM 657 C CA . LYS A 1 83 ? 2.756 1.841 -24.688 1 33.72 83 LYS A CA 1
ATOM 658 C C . LYS A 1 83 ? 2.207 2.488 -23.422 1 33.72 83 LYS A C 1
ATOM 660 O O . LYS A 1 83 ? 1.063 2.951 -23.406 1 33.72 83 LYS A O 1
ATOM 665 N N . CYS A 1 84 ? 2.443 1.911 -22.359 1 34.69 84 CYS A N 1
ATOM 666 C CA . CYS A 1 84 ? 1.956 2.545 -21.141 1 34.69 84 CYS A CA 1
ATOM 667 C C . CYS A 1 84 ? 2.531 3.949 -20.984 1 34.69 84 CYS A C 1
ATOM 669 O O . CYS A 1 84 ? 3.748 4.121 -20.906 1 34.69 84 CYS A O 1
ATOM 671 N N . SER A 1 85 ? 1.949 4.742 -21.672 1 32.03 85 SER A N 1
ATOM 672 C CA . SER A 1 85 ? 2.354 6.133 -21.484 1 32.03 85 SER A CA 1
ATOM 673 C C . SER A 1 85 ? 2.475 6.48 -20 1 32.03 85 SER A C 1
ATOM 675 O O . SER A 1 85 ? 1.599 6.137 -19.203 1 32.03 85 SER A O 1
ATOM 677 N N . GLU A 1 86 ? 3.588 6.477 -19.438 1 34.97 86 GLU A N 1
ATOM 678 C CA . GLU A 1 86 ? 4.023 6.941 -18.125 1 34.97 86 GLU A CA 1
ATOM 679 C C . GLU A 1 86 ? 3.27 8.203 -17.703 1 34.97 86 GLU A C 1
ATOM 681 O O . GLU A 1 86 ? 3.637 9.312 -18.094 1 34.97 86 GLU A O 1
ATOM 686 N N . VAL A 1 87 ? 2.148 8.422 -17.969 1 32.03 87 VAL A N 1
ATOM 687 C CA . VAL A 1 87 ? 1.71 9.727 -17.5 1 32.03 87 VAL A CA 1
ATOM 688 C C . VAL A 1 87 ? 1.678 9.734 -15.969 1 32.03 87 VAL A C 1
ATOM 690 O O . VAL A 1 87 ? 1.019 8.898 -15.352 1 32.03 87 VAL A O 1
ATOM 693 N N . ARG A 1 88 ? 2.631 10.188 -15.273 1 38.59 88 ARG A N 1
ATOM 694 C CA . ARG A 1 88 ? 2.906 10.508 -13.875 1 38.59 88 ARG A CA 1
ATOM 695 C C . ARG A 1 88 ? 1.791 11.359 -13.281 1 38.59 88 ARG A C 1
ATOM 697 O O . ARG A 1 88 ? 1.953 11.945 -12.211 1 38.59 88 ARG A O 1
ATOM 704 N N . CYS A 1 89 ? 0.712 11.648 -13.812 1 38.16 89 CYS A N 1
ATOM 705 C CA . CYS A 1 89 ? 0.096 12.844 -13.234 1 38.16 89 CYS A CA 1
ATOM 706 C C . CYS A 1 89 ? -0.209 12.633 -11.75 1 38.16 89 CYS A C 1
ATOM 708 O O . CYS A 1 89 ? 0.004 13.523 -10.938 1 38.16 89 CYS A O 1
ATOM 710 N N . ASN A 1 90 ? -1.408 11.789 -11.43 1 48.66 90 ASN A N 1
ATOM 711 C CA . ASN A 1 90 ? -2.113 11.898 -10.156 1 48.66 90 ASN A CA 1
ATOM 712 C C . ASN A 1 90 ? -1.467 11.031 -9.086 1 48.66 90 ASN A C 1
ATOM 714 O O . ASN A 1 90 ? -0.767 10.062 -9.398 1 48.66 90 ASN A O 1
ATOM 718 N N . ARG A 1 91 ? -1.436 11.664 -7.879 1 58.09 91 ARG A N 1
ATOM 719 C CA . ARG A 1 91 ? -1.054 10.891 -6.699 1 58.09 91 ARG A CA 1
ATOM 720 C C . ARG A 1 91 ? -1.553 9.453 -6.801 1 58.09 91 ARG A C 1
ATOM 722 O O . ARG A 1 91 ? -2.678 9.211 -7.242 1 58.09 91 ARG A O 1
ATOM 729 N N . SER A 1 92 ? -0.644 8.648 -6.574 1 77.44 92 SER A N 1
ATOM 730 C CA . SER A 1 92 ? -0.919 7.211 -6.605 1 77.44 92 SER A CA 1
ATOM 731 C C . SER A 1 92 ? -2.16 6.871 -5.789 1 77.44 92 SER A C 1
ATOM 733 O O . SER A 1 92 ? -2.451 7.527 -4.785 1 77.44 92 SER A O 1
ATOM 735 N N . THR A 1 93 ? -2.963 6.145 -6.277 1 88.06 93 THR A N 1
ATOM 736 C CA . THR A 1 93 ? -4.156 5.664 -5.586 1 88.06 93 THR A CA 1
ATOM 737 C C . THR A 1 93 ? -3.777 4.977 -4.277 1 88.06 93 THR A C 1
ATOM 739 O O . THR A 1 93 ? -4.504 5.074 -3.287 1 88.06 93 THR A O 1
ATOM 742 N N . VAL A 1 94 ? -2.613 4.355 -4.297 1 94.88 94 VAL A N 1
ATOM 743 C CA . VAL A 1 94 ? -2.148 3.66 -3.1 1 94.88 94 VAL A CA 1
ATOM 744 C C . VAL A 1 94 ? -0.775 4.191 -2.695 1 94.88 94 VAL A C 1
ATOM 746 O O . VAL A 1 94 ? 0.138 4.262 -3.521 1 94.88 94 VAL A O 1
ATOM 749 N N . SER A 1 95 ? -0.681 4.621 -1.461 1 96.06 95 SER A N 1
ATOM 750 C CA . SER A 1 95 ? 0.577 5.07 -0.871 1 96.06 95 SER A CA 1
ATOM 751 C C . SER A 1 95 ? 0.908 4.281 0.392 1 96.06 95 SER A C 1
ATOM 753 O O . SER A 1 95 ? 0.088 3.494 0.871 1 96.06 95 SER A O 1
ATOM 755 N N . VAL A 1 96 ? 2.131 4.414 0.833 1 97.88 96 VAL A N 1
ATOM 756 C CA . VAL A 1 96 ? 2.592 3.76 2.053 1 97.88 96 VAL A CA 1
ATOM 757 C C . VAL A 1 96 ? 2.76 4.793 3.164 1 97.88 96 VAL A C 1
ATOM 759 O O . VAL A 1 96 ? 3.482 5.781 2.996 1 97.88 96 VAL A O 1
ATOM 762 N N . CYS A 1 97 ? 2.119 4.582 4.266 1 97.81 97 CYS A N 1
ATOM 763 C CA . CYS A 1 97 ? 2.264 5.457 5.426 1 97.81 97 CYS A CA 1
ATOM 764 C C . CYS A 1 97 ? 3.197 4.84 6.461 1 97.81 97 CYS A C 1
ATOM 766 O O . CYS A 1 97 ? 3.021 3.682 6.852 1 97.81 97 CYS A O 1
ATOM 768 N N . LEU A 1 98 ? 4.164 5.574 6.832 1 98 98 LEU A N 1
ATOM 769 C CA . LEU A 1 98 ? 4.996 5.219 7.977 1 98 98 LEU A CA 1
ATOM 770 C C . LEU A 1 98 ? 4.598 6.031 9.211 1 98 98 LEU A C 1
ATOM 772 O O . LEU A 1 98 ? 4.77 7.25 9.234 1 98 98 LEU A O 1
ATOM 776 N N . SER A 1 99 ? 4.066 5.387 10.164 1 96.12 99 SER A N 1
ATOM 777 C CA . SER A 1 99 ? 3.697 6 11.438 1 96.12 99 SER A CA 1
ATOM 778 C C . SER A 1 99 ? 4.758 5.746 12.5 1 96.12 99 SER A C 1
ATOM 780 O O . SER A 1 99 ? 4.82 4.66 13.078 1 96.12 99 SER A O 1
ATOM 782 N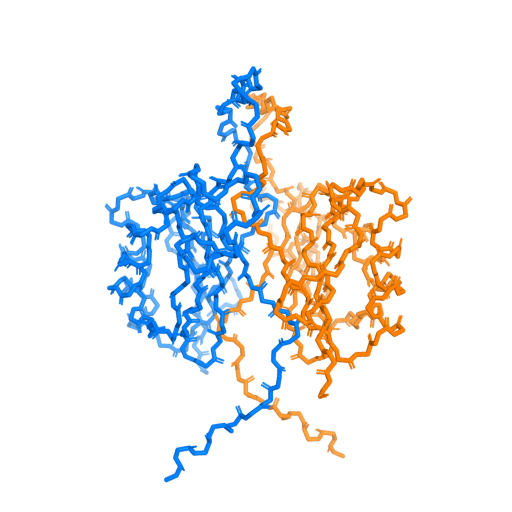 N . LEU A 1 100 ? 5.52 6.762 12.828 1 96.25 100 LEU A N 1
ATOM 783 C CA . LEU A 1 100 ? 6.738 6.562 13.602 1 96.25 100 LEU A CA 1
ATOM 784 C C . LEU A 1 100 ? 6.609 7.188 14.984 1 96.25 100 LEU A C 1
ATOM 786 O O . LEU A 1 100 ? 5.785 8.078 15.195 1 96.25 100 LEU A O 1
ATOM 790 N N . ASP A 1 101 ? 7.5 6.77 15.93 1 92.75 101 ASP A N 1
ATOM 791 C CA . ASP A 1 101 ? 7.406 7.215 17.312 1 92.75 101 ASP A CA 1
ATOM 792 C C . ASP A 1 101 ? 8.664 7.973 17.734 1 92.75 101 ASP A C 1
ATOM 794 O O . ASP A 1 101 ? 8.781 8.398 18.875 1 92.75 101 ASP A O 1
ATOM 798 N N . SER A 1 102 ? 9.578 8.109 16.938 1 94.94 102 SER A N 1
ATOM 799 C CA . SER A 1 102 ? 10.812 8.859 17.156 1 94.94 102 SER A CA 1
ATOM 800 C C . SER A 1 102 ? 10.969 9.977 16.125 1 94.94 102 SER A C 1
ATOM 802 O O . SER A 1 102 ? 10.953 9.719 14.914 1 94.94 102 SER A O 1
ATOM 804 N N . GLU A 1 103 ? 11.039 11.148 16.672 1 96.44 103 GLU A N 1
ATOM 805 C CA . GLU A 1 103 ? 11.188 12.289 15.773 1 96.44 103 GLU A CA 1
ATOM 806 C C . GLU A 1 103 ? 12.453 12.164 14.93 1 96.44 103 GLU A C 1
ATOM 808 O O . GLU A 1 103 ? 12.445 12.469 13.734 1 96.44 103 GLU A O 1
ATOM 813 N N . TRP A 1 104 ? 13.5 11.773 15.625 1 97.19 104 TRP A N 1
ATOM 814 C CA . TRP A 1 104 ? 14.766 11.586 14.922 1 97.19 104 TRP A CA 1
ATOM 815 C C . TRP A 1 104 ? 14.617 10.57 13.797 1 97.19 104 TRP A C 1
ATOM 817 O O . TRP A 1 104 ? 15.062 10.812 12.672 1 97.19 104 TRP A O 1
ATOM 827 N N . GLU A 1 105 ? 14 9.492 14.07 1 97.38 105 GLU A N 1
ATOM 828 C CA . GLU A 1 105 ? 13.789 8.477 13.047 1 97.38 105 GLU A CA 1
ATOM 829 C C . GLU A 1 105 ? 12.898 8.992 11.922 1 97.38 105 GLU A C 1
ATOM 831 O O . GLU A 1 105 ? 13.164 8.734 10.75 1 97.38 105 GLU A O 1
ATOM 836 N N . PHE A 1 106 ? 11.898 9.648 12.352 1 98 106 PHE A N 1
ATOM 837 C CA . PHE A 1 106 ? 10.977 10.25 11.398 1 98 106 PHE A CA 1
ATOM 838 C C . PHE A 1 106 ? 11.727 11.117 10.391 1 98 106 PHE A C 1
ATOM 840 O O . PHE A 1 106 ? 11.602 10.922 9.18 1 98 106 PHE A O 1
ATOM 847 N N . GLU A 1 107 ? 12.492 12.008 10.836 1 98.12 107 GLU A N 1
ATOM 848 C CA . GLU A 1 107 ? 13.219 12.93 9.961 1 98.12 107 GLU A CA 1
ATOM 849 C C . GLU A 1 107 ? 14.25 12.188 9.117 1 98.12 107 GLU A C 1
ATOM 851 O O . GLU A 1 107 ? 14.391 12.453 7.922 1 98.12 107 GLU A O 1
ATOM 856 N N . ARG A 1 108 ? 14.938 11.281 9.742 1 98.31 108 ARG A N 1
ATOM 857 C CA . ARG A 1 108 ? 15.961 10.516 9.039 1 98.31 108 ARG A CA 1
ATOM 858 C C . ARG A 1 108 ? 15.352 9.742 7.863 1 98.31 108 ARG A C 1
ATOM 860 O O . ARG A 1 108 ? 15.859 9.82 6.742 1 98.31 108 ARG A O 1
ATOM 867 N N . LEU A 1 109 ? 14.305 9.016 8.164 1 98.56 109 LEU A N 1
ATOM 868 C CA . LEU A 1 109 ? 13.672 8.211 7.129 1 98.56 109 LEU A CA 1
ATOM 869 C C . LEU A 1 109 ? 13.102 9.094 6.031 1 98.56 109 LEU A C 1
ATOM 871 O O . LEU A 1 109 ? 13.141 8.734 4.852 1 98.56 109 LEU A O 1
ATOM 875 N N . PHE A 1 110 ? 12.508 10.227 6.398 1 98.75 110 PHE A N 1
ATOM 876 C CA . PHE A 1 110 ? 11.953 11.172 5.438 1 98.75 110 PHE A CA 1
ATOM 877 C C . PHE A 1 110 ? 13.008 11.602 4.422 1 98.75 110 PHE A C 1
ATOM 879 O O . PHE A 1 110 ? 12.797 11.477 3.215 1 98.75 110 PHE A O 1
ATOM 886 N N . TYR A 1 111 ? 14.102 11.969 4.891 1 98.62 111 TYR A N 1
ATOM 887 C CA . TYR A 1 111 ? 15.125 12.492 3.996 1 98.62 111 TYR A CA 1
ATOM 888 C C . TYR A 1 111 ? 15.836 11.352 3.266 1 98.62 111 TYR A C 1
ATOM 890 O O . TYR A 1 111 ? 16.25 11.508 2.113 1 98.62 111 TYR A O 1
ATOM 898 N N . ASN A 1 112 ? 16 10.219 3.93 1 98.75 112 ASN A N 1
ATOM 899 C CA . ASN A 1 112 ? 16.562 9.062 3.24 1 98.75 112 ASN A CA 1
ATOM 900 C C . ASN A 1 112 ? 15.711 8.672 2.033 1 98.75 112 ASN A C 1
ATOM 902 O O . ASN A 1 112 ? 16.25 8.398 0.955 1 98.75 112 ASN A O 1
ATOM 906 N N . LEU A 1 113 ? 14.43 8.617 2.215 1 98.31 113 LEU A N 1
ATOM 907 C CA . LEU A 1 113 ? 13.516 8.219 1.146 1 98.31 113 LEU A CA 1
ATOM 908 C C . LEU A 1 113 ? 13.469 9.281 0.052 1 98.31 113 LEU A C 1
ATOM 910 O O . LEU A 1 113 ? 13.234 8.961 -1.116 1 98.31 113 LEU A O 1
ATOM 914 N N . ALA A 1 114 ? 13.797 10.516 0.381 1 98.12 114 ALA A N 1
ATOM 915 C CA . ALA A 1 114 ? 13.719 11.641 -0.555 1 98.12 114 ALA A CA 1
ATOM 916 C C . ALA A 1 114 ? 15 11.758 -1.377 1 98.12 114 ALA A C 1
ATOM 918 O O . ALA A 1 114 ? 15.062 12.531 -2.33 1 98.12 114 ALA A O 1
ATOM 919 N N . ALA A 1 115 ? 16.078 11.109 -1.011 1 96.19 115 ALA A N 1
ATOM 920 C CA . ALA A 1 115 ? 17.438 11.305 -1.542 1 96.19 115 ALA A CA 1
ATOM 921 C C . ALA A 1 115 ? 17.406 11.383 -3.066 1 96.19 115 ALA A C 1
ATOM 923 O O . ALA A 1 115 ? 18.031 12.273 -3.656 1 96.19 115 ALA A O 1
ATOM 924 N N . ASP A 1 116 ? 16.766 10.57 -3.791 1 93.75 116 ASP A N 1
ATOM 925 C CA . ASP A 1 116 ? 16.688 10.602 -5.246 1 93.75 116 ASP A CA 1
ATOM 926 C C . ASP A 1 116 ? 15.242 10.711 -5.715 1 93.75 116 ASP A C 1
ATOM 928 O O . ASP A 1 116 ? 14.914 10.328 -6.836 1 93.75 116 ASP A O 1
ATOM 932 N N . GLY A 1 117 ? 14.484 11.195 -4.84 1 96.31 117 GLY A N 1
ATOM 933 C CA . GLY A 1 117 ? 13.07 11.359 -5.117 1 96.31 117 GLY A CA 1
ATOM 934 C C . GLY A 1 117 ? 12.609 12.797 -5.047 1 96.31 117 GLY A C 1
ATOM 935 O O . GLY A 1 117 ? 13.367 13.719 -5.371 1 96.31 117 GLY A O 1
ATOM 936 N N . GLU A 1 118 ? 11.312 12.977 -4.812 1 95.94 118 GLU A N 1
ATOM 937 C CA . GLU A 1 118 ? 10.695 14.297 -4.746 1 95.94 118 GLU A CA 1
ATOM 938 C C . GLU A 1 118 ? 9.891 14.469 -3.455 1 95.94 118 GLU A C 1
ATOM 940 O O . GLU A 1 118 ? 9.062 13.625 -3.121 1 95.94 118 GLU A O 1
ATOM 945 N N . ILE A 1 119 ? 10.219 15.594 -2.74 1 97.12 119 ILE A N 1
ATOM 946 C CA . ILE A 1 119 ? 9.375 15.977 -1.616 1 97.12 119 ILE A CA 1
ATOM 947 C C . ILE A 1 119 ? 8.094 16.641 -2.131 1 97.12 119 ILE A C 1
ATOM 949 O O . ILE A 1 119 ? 8.133 17.75 -2.666 1 97.12 119 ILE A O 1
ATOM 953 N N . THR A 1 120 ? 7.027 15.984 -2.01 1 94.38 120 THR A N 1
ATOM 954 C CA . THR A 1 120 ? 5.766 16.516 -2.514 1 94.38 120 THR A CA 1
ATOM 955 C C . THR A 1 120 ? 5.062 17.344 -1.443 1 94.38 120 THR A C 1
ATOM 957 O O . THR A 1 120 ? 4.266 18.234 -1.761 1 94.38 120 THR A O 1
ATOM 960 N N . MET A 1 121 ? 5.301 17.078 -0.175 1 95.19 121 MET A N 1
ATOM 961 C CA . MET A 1 121 ? 4.871 17.875 0.974 1 95.19 121 MET A CA 1
ATOM 962 C C . MET A 1 121 ? 5.969 17.938 2.029 1 95.19 121 MET A C 1
ATOM 964 O O . MET A 1 121 ? 6.27 16.938 2.684 1 95.19 121 MET A O 1
ATOM 968 N N . PRO A 1 122 ? 6.5 19.141 2.125 1 97.69 122 PRO A N 1
ATOM 969 C CA . PRO A 1 122 ? 7.535 19.266 3.154 1 97.69 122 PRO A CA 1
ATOM 970 C C . PRO A 1 122 ? 7.008 18.969 4.559 1 97.69 122 PRO A C 1
ATOM 972 O O . PRO A 1 122 ? 5.812 19.109 4.816 1 97.69 122 PRO A O 1
ATOM 975 N N . ILE A 1 123 ? 7.914 18.578 5.445 1 97.81 123 ILE A N 1
ATOM 976 C CA . ILE A 1 123 ? 7.543 18.312 6.828 1 97.81 123 ILE A CA 1
ATOM 977 C C . ILE A 1 123 ? 6.848 19.531 7.422 1 97.81 123 ILE A C 1
ATOM 979 O O . ILE A 1 123 ? 7.309 20.672 7.246 1 97.81 123 ILE A O 1
ATOM 983 N N . SER A 1 124 ? 5.785 19.297 8.094 1 95.94 124 SER A N 1
ATOM 984 C CA . SER A 1 124 ? 5.043 20.375 8.742 1 95.94 124 SER A CA 1
ATOM 985 C C . SER A 1 124 ? 4.336 19.875 10 1 95.94 124 SER A C 1
ATOM 987 O O . SER A 1 124 ? 4.012 18.688 10.109 1 95.94 124 SER A O 1
ATOM 989 N N . ASN A 1 125 ? 4.129 20.797 10.875 1 94.19 125 ASN A N 1
ATOM 990 C CA . ASN A 1 125 ? 3.309 20.516 12.047 1 94.19 125 ASN A CA 1
ATOM 991 C C . ASN A 1 125 ? 1.821 20.516 11.703 1 94.19 125 ASN A C 1
ATOM 993 O O . ASN A 1 125 ? 1.357 21.391 10.969 1 94.19 125 ASN A O 1
ATOM 997 N N . GLN A 1 126 ? 1.16 19.5 12.219 1 89.94 126 GLN A N 1
ATOM 998 C CA . GLN A 1 126 ? -0.274 19.406 11.969 1 89.94 126 GLN A CA 1
ATOM 999 C C . GLN A 1 126 ? -1.078 19.859 13.18 1 89.94 126 GLN A C 1
ATOM 1001 O O . GLN A 1 126 ? -0.584 19.828 14.312 1 89.94 126 GLN A O 1
ATOM 1006 N N . TYR A 1 127 ? -2.301 20.25 13.016 1 83.69 127 TYR A N 1
ATOM 1007 C CA . TYR A 1 127 ? -3.143 20.828 14.055 1 83.69 127 TYR A CA 1
ATOM 1008 C C . TYR A 1 127 ? -3.422 19.812 15.156 1 83.69 127 TYR A C 1
ATOM 1010 O O . TYR A 1 127 ? -3.727 20.188 16.297 1 83.69 127 TYR A O 1
ATOM 1018 N N . TRP A 1 128 ? -3.326 18.531 14.805 1 85.88 128 TRP A N 1
ATOM 1019 C CA . TRP A 1 128 ? -3.621 17.516 15.805 1 85.88 128 TRP A CA 1
ATOM 1020 C C . TRP A 1 128 ? -2.357 17.094 16.547 1 85.88 128 TRP A C 1
ATOM 1022 O O . TRP A 1 128 ? -2.354 16.094 17.266 1 85.88 128 TRP A O 1
ATOM 1032 N N . GLY A 1 129 ? -1.256 17.781 16.312 1 89.25 129 GLY A N 1
ATOM 1033 C CA . GLY A 1 129 ? -0.063 17.609 17.125 1 89.25 129 GLY A CA 1
ATOM 1034 C C . GLY A 1 129 ? 0.955 16.672 16.5 1 89.25 129 GLY A C 1
ATOM 1035 O O . GLY A 1 129 ? 1.949 16.312 17.125 1 89.25 129 GLY A O 1
ATOM 1036 N N . ALA A 1 130 ? 0.747 16.297 15.273 1 94.5 130 ALA A N 1
ATOM 1037 C CA . ALA A 1 130 ? 1.697 15.422 14.586 1 94.5 130 ALA A CA 1
ATOM 1038 C C . ALA A 1 130 ? 2.551 16.219 13.602 1 94.5 130 ALA A C 1
ATOM 1040 O O . ALA A 1 130 ? 2.24 17.375 13.289 1 94.5 130 ALA A O 1
ATOM 1041 N N . LYS A 1 131 ? 3.689 15.688 13.242 1 97.56 131 LYS A N 1
ATOM 1042 C CA . LYS A 1 131 ? 4.414 16.109 12.055 1 97.56 131 LYS A CA 1
ATOM 1043 C C . LYS A 1 131 ? 4.102 15.211 10.867 1 97.56 131 LYS A C 1
ATOM 1045 O O . LYS A 1 131 ? 3.979 13.992 11.016 1 97.56 131 LYS A O 1
ATOM 1050 N N . LEU A 1 132 ? 4.023 15.82 9.758 1 97.25 132 LEU A N 1
ATOM 1051 C CA . LEU A 1 132 ? 3.719 15.078 8.539 1 97.25 132 LEU A CA 1
ATOM 1052 C C . LEU A 1 132 ? 4.609 15.539 7.391 1 97.25 132 LEU A C 1
ATOM 1054 O O . LEU A 1 132 ? 4.949 16.719 7.293 1 97.25 132 LEU A O 1
ATOM 1058 N N . GLY A 1 133 ? 4.992 14.617 6.527 1 97.5 133 GLY A N 1
ATOM 1059 C CA . GLY A 1 133 ? 5.629 14.859 5.242 1 97.5 133 GLY A CA 1
ATOM 1060 C C . GLY A 1 133 ? 5.348 13.773 4.219 1 97.5 133 GLY A C 1
ATOM 1061 O O . GLY A 1 133 ? 5.043 12.641 4.582 1 97.5 133 GLY A O 1
ATOM 1062 N N . ILE A 1 134 ? 5.406 14.18 2.93 1 96.88 134 ILE A N 1
ATOM 1063 C CA . ILE A 1 134 ? 5.152 13.211 1.868 1 96.88 134 ILE A CA 1
ATOM 1064 C C . ILE A 1 134 ? 6.281 13.266 0.842 1 96.88 134 ILE A C 1
ATOM 1066 O O . ILE A 1 134 ? 6.707 14.344 0.43 1 96.88 134 ILE A O 1
ATOM 1070 N N . VAL A 1 135 ? 6.766 12.156 0.495 1 97.06 135 VAL A N 1
ATOM 1071 C CA . VAL A 1 135 ? 7.82 12.031 -0.509 1 97.06 135 VAL A CA 1
ATOM 1072 C C . VAL A 1 135 ? 7.422 10.992 -1.554 1 97.06 135 VAL A C 1
ATOM 1074 O O . VAL A 1 135 ? 6.797 9.984 -1.226 1 97.06 135 VAL A O 1
ATOM 1077 N N . GLU A 1 136 ? 7.621 11.242 -2.779 1 95.75 136 GLU A N 1
ATOM 1078 C CA . GLU A 1 136 ? 7.703 10.211 -3.807 1 95.75 136 GLU A CA 1
ATOM 1079 C C . GLU A 1 136 ? 9.148 9.797 -4.062 1 95.75 136 GLU A C 1
ATOM 1081 O O . GLU A 1 136 ? 9.969 10.617 -4.48 1 95.75 136 GLU A O 1
ATOM 1086 N N . ASP A 1 137 ? 9.461 8.578 -3.846 1 96.31 137 ASP A N 1
ATOM 1087 C CA . ASP A 1 137 ? 10.859 8.164 -3.963 1 96.31 137 ASP A CA 1
ATOM 1088 C C . ASP A 1 137 ? 11.234 7.902 -5.418 1 96.31 137 ASP A C 1
ATOM 1090 O O . ASP A 1 137 ? 10.422 8.109 -6.32 1 96.31 137 ASP A O 1
ATOM 1094 N N . ASN A 1 138 ? 12.484 7.492 -5.656 1 94.94 138 ASN A N 1
ATOM 1095 C CA . ASN A 1 138 ? 13.016 7.363 -7.008 1 94.94 138 ASN A CA 1
ATOM 1096 C C . ASN A 1 138 ? 12.406 6.172 -7.738 1 94.94 138 ASN A C 1
ATOM 1098 O O . ASN A 1 138 ? 12.609 6 -8.945 1 94.94 138 ASN A O 1
ATOM 1102 N N . PHE A 1 139 ? 11.633 5.324 -7.07 1 94.75 139 PHE A N 1
ATOM 1103 C CA . PHE A 1 139 ? 11 4.16 -7.676 1 94.75 139 PHE A CA 1
ATOM 1104 C C . PHE A 1 139 ? 9.523 4.422 -7.93 1 94.75 139 PHE A C 1
ATOM 1106 O O . PHE A 1 139 ? 8.797 3.531 -8.383 1 94.75 139 PHE A O 1
ATOM 1113 N N . GLY A 1 140 ? 9.078 5.625 -7.57 1 92.31 140 GLY A N 1
ATOM 1114 C CA . GLY A 1 140 ? 7.703 6.008 -7.836 1 92.31 140 GLY A CA 1
ATOM 1115 C C . GLY A 1 140 ? 6.754 5.645 -6.711 1 92.31 140 GLY A C 1
ATOM 1116 O O . GLY A 1 140 ? 5.535 5.68 -6.887 1 92.31 140 GLY A O 1
ATOM 1117 N N . VAL A 1 141 ? 7.223 5.277 -5.59 1 95.38 141 VAL A N 1
ATOM 1118 C CA . VAL A 1 141 ? 6.406 4.973 -4.422 1 95.38 141 VAL A CA 1
ATOM 1119 C C . VAL A 1 141 ? 6.176 6.246 -3.605 1 95.38 141 VAL A C 1
ATOM 1121 O O . VAL A 1 141 ? 7.125 6.965 -3.289 1 95.38 141 VAL A O 1
ATOM 1124 N N . THR A 1 142 ? 4.926 6.527 -3.311 1 95.81 142 THR A N 1
ATOM 1125 C CA . THR A 1 142 ? 4.598 7.645 -2.432 1 95.81 142 THR A CA 1
ATOM 1126 C C . THR A 1 142 ? 4.578 7.199 -0.973 1 95.81 142 THR A C 1
ATOM 1128 O O . THR A 1 142 ? 3.889 6.238 -0.621 1 95.81 142 THR A O 1
ATOM 1131 N N . TRP A 1 143 ? 5.359 7.926 -0.165 1 97.62 143 TRP A N 1
ATOM 1132 C CA . TRP A 1 143 ? 5.453 7.676 1.271 1 97.62 143 TRP A CA 1
ATOM 1133 C C . TRP A 1 143 ? 4.887 8.852 2.064 1 97.62 143 TRP A C 1
ATOM 1135 O O . TRP A 1 143 ? 5.266 10 1.837 1 97.62 143 TRP A O 1
ATOM 1145 N N . THR A 1 144 ? 3.938 8.555 2.893 1 97.62 144 THR A N 1
ATOM 1146 C CA . THR A 1 144 ? 3.508 9.5 3.918 1 97.62 144 THR A CA 1
ATOM 1147 C C . THR A 1 144 ? 4.164 9.18 5.258 1 97.62 144 THR A C 1
ATOM 1149 O O . THR A 1 144 ? 3.998 8.078 5.789 1 97.62 144 THR A O 1
ATOM 1152 N N . LEU A 1 145 ? 4.918 10.078 5.758 1 98.44 145 LEU A N 1
ATOM 1153 C CA . LEU A 1 145 ? 5.543 9.844 7.055 1 98.44 145 LEU A CA 1
ATOM 1154 C C . LEU A 1 145 ? 4.891 10.711 8.133 1 98.44 145 LEU A C 1
ATOM 1156 O O . LEU A 1 145 ? 4.613 11.891 7.902 1 98.44 145 LEU A O 1
ATOM 1160 N N . SER A 1 146 ? 4.672 10.047 9.195 1 97.69 146 SER A N 1
ATOM 1161 C CA . SER A 1 146 ? 4.043 10.742 10.312 1 97.69 146 SER A CA 1
ATOM 1162 C C . SER A 1 146 ? 4.77 10.453 11.625 1 97.69 146 SER A C 1
ATOM 1164 O O . SER A 1 146 ? 5.242 9.336 11.844 1 97.69 146 SER A O 1
ATOM 1166 N N . TYR A 1 147 ? 4.848 11.453 12.438 1 97.31 147 TYR A N 1
ATOM 1167 C CA . TYR A 1 147 ? 5.359 11.344 13.805 1 97.31 147 TYR A CA 1
ATOM 1168 C C . TYR A 1 147 ? 4.441 12.062 14.789 1 97.31 147 TYR A C 1
ATOM 1170 O O . TYR A 1 147 ? 4.059 13.219 14.562 1 97.31 147 TYR A O 1
ATOM 1178 N N . LYS A 1 148 ? 4.035 11.328 15.695 1 89.94 148 LYS A N 1
ATOM 1179 C CA . LYS A 1 148 ? 3.27 11.945 16.766 1 89.94 148 LYS A CA 1
ATOM 1180 C C . LYS A 1 148 ? 3.951 11.734 18.125 1 89.94 148 LYS A C 1
ATOM 1182 O O . LYS A 1 148 ? 4.273 10.602 18.484 1 89.94 148 LYS A O 1
ATOM 1187 N N . HIS A 1 149 ? 4.184 12.883 18.734 1 83.19 149 HIS A N 1
ATOM 1188 C CA . HIS A 1 149 ? 4.816 12.828 20.047 1 83.19 149 HIS A CA 1
ATOM 1189 C C . HIS A 1 149 ? 3.957 12.047 21.047 1 83.19 149 HIS A C 1
ATOM 1191 O O . HIS A 1 149 ? 2.734 12.203 21.062 1 83.19 149 HIS A O 1
ATOM 1197 N N . PRO A 1 150 ? 4.605 11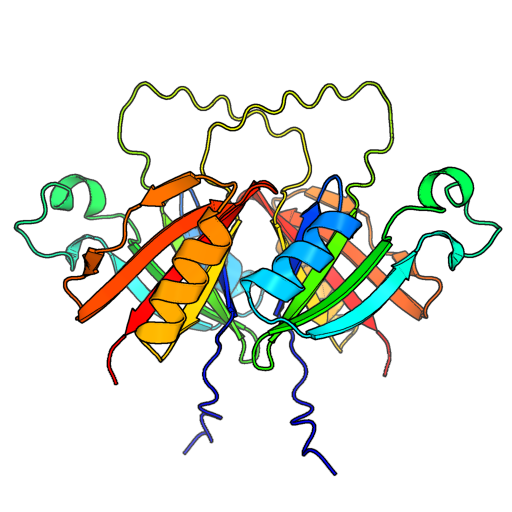.086 21.797 1 69.56 150 PRO A N 1
ATOM 1198 C CA . PRO A 1 150 ? 3.846 10.312 22.781 1 69.56 150 PRO A CA 1
ATOM 1199 C C . PRO A 1 150 ? 3.162 11.188 23.828 1 69.56 150 PRO A C 1
ATOM 1201 O O . PRO A 1 150 ? 3.639 12.289 24.125 1 69.56 150 PRO A O 1
ATOM 1204 N N . MET B 1 1 ? -12.023 -7.148 28.562 1 22.88 1 MET B N 1
ATOM 1205 C CA . MET B 1 1 ? -10.922 -6.23 28.297 1 22.88 1 MET B CA 1
ATOM 1206 C C . MET B 1 1 ? -10.188 -6.633 27.016 1 22.88 1 MET B C 1
ATOM 1208 O O . MET B 1 1 ? -9.578 -7.703 26.953 1 22.88 1 MET B O 1
ATOM 1212 N N . GLN B 1 2 ? -10.781 -6.652 25.844 1 30.2 2 GLN B N 1
ATOM 1213 C CA . GLN B 1 2 ? -10.281 -7.203 24.594 1 30.2 2 GLN B CA 1
ATOM 1214 C C . GLN B 1 2 ? -8.805 -6.863 24.391 1 30.2 2 GLN B C 1
ATOM 1216 O O . GLN B 1 2 ? -8.391 -5.723 24.594 1 30.2 2 GLN B O 1
ATOM 1221 N N . LEU B 1 3 ? -7.977 -7.684 24.828 1 31.73 3 LEU B N 1
ATOM 1222 C CA . LEU B 1 3 ? -6.52 -7.602 24.766 1 31.73 3 LEU B CA 1
ATOM 1223 C C . LEU B 1 3 ? -6.074 -6.848 23.516 1 31.73 3 LEU B C 1
ATOM 1225 O O . LEU B 1 3 ? -6.316 -7.297 22.391 1 31.73 3 LEU B O 1
ATOM 1229 N N . GLU B 1 4 ? -6.441 -5.578 23.359 1 37.22 4 GLU B N 1
ATOM 1230 C CA . GLU B 1 4 ? -5.996 -4.605 22.359 1 37.22 4 GLU B CA 1
ATOM 1231 C C . GLU B 1 4 ? -4.523 -4.801 22.016 1 37.22 4 GLU B C 1
ATOM 1233 O O . GLU B 1 4 ? -3.65 -4.57 22.859 1 37.22 4 GLU B O 1
ATOM 1238 N N . ASP B 1 5 ? -4.043 -5.977 21.766 1 42.25 5 ASP B N 1
ATOM 1239 C CA . ASP B 1 5 ? -2.697 -6.254 21.266 1 42.25 5 ASP B CA 1
ATOM 1240 C C . ASP B 1 5 ? -2.121 -5.047 20.531 1 42.25 5 ASP B C 1
ATOM 1242 O O . ASP B 1 5 ? -2.633 -4.656 19.484 1 42.25 5 ASP B O 1
ATOM 1246 N N . ASN B 1 6 ? -1.812 -3.977 21.281 1 49.41 6 ASN B N 1
ATOM 1247 C CA . ASN B 1 6 ? -1.396 -2.58 21.188 1 49.41 6 ASN B CA 1
ATOM 1248 C C . ASN B 1 6 ? -0.169 -2.42 20.297 1 49.41 6 ASN B C 1
ATOM 1250 O O . ASN B 1 6 ? 0.694 -1.583 20.562 1 49.41 6 ASN B O 1
ATOM 1254 N N . SER B 1 7 ? 0.286 -3.537 19.656 1 64.69 7 SER B N 1
ATOM 1255 C CA . SER B 1 7 ? 1.524 -3.318 18.922 1 64.69 7 SER B CA 1
ATOM 1256 C C . SER B 1 7 ? 1.314 -2.338 17.766 1 64.69 7 SER B C 1
ATOM 1258 O O . SER B 1 7 ? 0.263 -2.344 17.125 1 64.69 7 SER B O 1
ATOM 1260 N N . LYS B 1 8 ? 1.979 -1.286 17.859 1 82.44 8 LYS B N 1
ATOM 1261 C CA . LYS B 1 8 ? 1.934 -0.193 16.891 1 82.44 8 LYS B CA 1
ATOM 1262 C C . LYS B 1 8 ? 2.24 -0.692 15.477 1 82.44 8 LYS B C 1
ATOM 1264 O O . LYS B 1 8 ? 3.143 -1.51 15.289 1 82.44 8 LYS B O 1
ATOM 1269 N N . GLN B 1 9 ? 1.351 -0.43 14.586 1 89.06 9 GLN B N 1
ATOM 1270 C CA . GLN B 1 9 ? 1.591 -0.68 13.172 1 89.06 9 GLN B CA 1
ATOM 1271 C C . GLN B 1 9 ? 2.41 0.445 12.547 1 89.06 9 GLN B C 1
ATOM 1273 O O . GLN B 1 9 ? 1.927 1.57 12.406 1 89.06 9 GLN B O 1
ATOM 1278 N N . TYR B 1 10 ? 3.602 0.09 12.086 1 93.25 10 TYR B N 1
ATOM 1279 C CA . TYR B 1 10 ? 4.508 1.129 11.609 1 93.25 10 TYR B CA 1
ATOM 1280 C C . TYR B 1 10 ? 4.32 1.373 10.117 1 93.25 10 TYR B C 1
ATOM 1282 O O . TYR B 1 10 ? 4.672 2.439 9.609 1 93.25 10 TYR B O 1
ATOM 1290 N N . VAL B 1 11 ? 3.863 0.363 9.414 1 95.81 11 VAL B N 1
ATOM 1291 C CA . VAL B 1 11 ? 3.588 0.479 7.988 1 95.81 11 VAL B CA 1
ATOM 1292 C C . VAL B 1 11 ? 2.098 0.275 7.73 1 95.81 11 VAL B C 1
ATOM 1294 O O . VAL B 1 11 ? 1.525 -0.744 8.125 1 95.81 11 VAL B O 1
ATOM 1297 N N . ILE B 1 12 ? 1.486 1.27 7.102 1 96.5 12 ILE B N 1
ATOM 1298 C CA . ILE B 1 12 ? 0.049 1.209 6.859 1 96.5 12 ILE B CA 1
ATOM 1299 C C . ILE B 1 12 ? -0.24 1.556 5.398 1 96.5 12 ILE B C 1
ATOM 1301 O O . ILE B 1 12 ? 0.341 2.494 4.852 1 96.5 12 ILE B O 1
ATOM 1305 N N . VAL B 1 13 ? -1.058 0.778 4.812 1 97.44 13 VAL B N 1
ATOM 1306 C CA . VAL B 1 13 ? -1.544 1.114 3.477 1 97.44 13 VAL B CA 1
ATOM 1307 C C . VAL B 1 13 ? -2.473 2.324 3.553 1 97.44 13 VAL B C 1
ATOM 1309 O O . VAL B 1 13 ? -3.338 2.395 4.43 1 97.44 13 VAL B O 1
ATOM 1312 N N . GLU B 1 1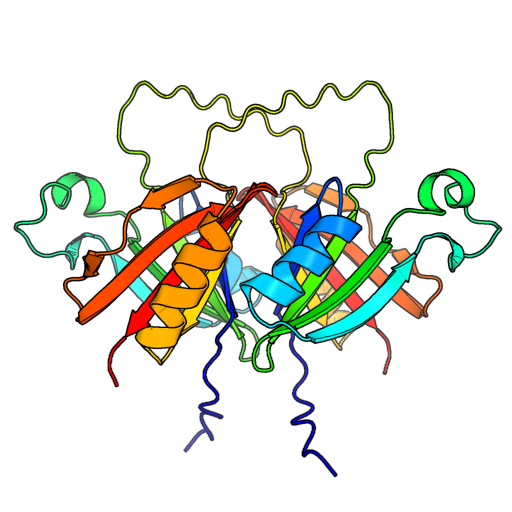4 ? -2.266 3.205 2.648 1 97.31 14 GLU B N 1
ATOM 1313 C CA . GLU B 1 14 ? -3.113 4.391 2.559 1 97.31 14 GLU B CA 1
ATOM 1314 C C . GLU B 1 14 ? -3.73 4.523 1.17 1 97.31 14 GLU B C 1
ATOM 1316 O O . GLU B 1 14 ? -3.014 4.535 0.166 1 97.31 14 GLU B O 1
ATOM 1321 N N . LEU B 1 15 ? -5.027 4.602 1.154 1 97.06 15 LEU B N 1
ATOM 1322 C CA . LEU B 1 15 ? -5.762 4.758 -0.096 1 97.06 15 LEU B CA 1
ATOM 1323 C C . LEU B 1 15 ? -6.223 6.195 -0.281 1 97.06 15 LEU B C 1
ATOM 1325 O O . LEU B 1 15 ? -6.891 6.758 0.593 1 97.06 15 LEU B O 1
ATOM 1329 N N . ASN B 1 16 ? -5.824 6.797 -1.36 1 94.25 16 ASN B N 1
ATOM 1330 C CA . ASN B 1 16 ? -6.27 8.117 -1.789 1 94.25 16 ASN B CA 1
ATOM 1331 C C . ASN B 1 16 ? -7.246 8.023 -2.959 1 94.25 16 ASN B C 1
ATOM 1333 O O . ASN B 1 16 ? -6.836 7.84 -4.105 1 94.25 16 ASN B O 1
ATOM 1337 N N . ILE B 1 17 ? -8.477 8.195 -2.613 1 93.12 17 ILE B N 1
ATOM 1338 C CA . ILE B 1 17 ? -9.562 7.785 -3.496 1 93.12 17 ILE B CA 1
ATOM 1339 C C . ILE B 1 17 ? -10.43 8.992 -3.854 1 93.12 17 ILE B C 1
ATOM 1341 O O . ILE B 1 17 ? -10.539 9.938 -3.068 1 93.12 17 ILE B O 1
ATOM 1345 N N . GLN B 1 18 ? -10.969 9.094 -5.078 1 87.94 18 GLN B N 1
ATOM 1346 C CA . GLN B 1 18 ? -11.852 10.18 -5.492 1 87.94 18 GLN B CA 1
ATOM 1347 C C . GLN B 1 18 ? -13.109 10.219 -4.633 1 87.94 18 GLN B C 1
ATOM 1349 O O . GLN B 1 18 ? -13.578 11.297 -4.258 1 87.94 18 GLN B O 1
ATOM 1354 N N . ASN B 1 19 ? -13.75 9.195 -4.238 1 92.25 19 ASN B N 1
ATOM 1355 C CA . ASN B 1 19 ? -14.93 9.094 -3.389 1 92.25 19 ASN B CA 1
ATOM 1356 C C . ASN B 1 19 ? -14.703 8.133 -2.227 1 92.25 19 ASN B C 1
ATOM 1358 O O . ASN B 1 19 ? -15.219 7.012 -2.23 1 92.25 19 ASN B O 1
ATOM 1362 N N . ALA B 1 20 ? -14.086 8.711 -1.217 1 96.69 20 ALA B N 1
ATOM 1363 C CA . ALA B 1 20 ? -13.664 7.891 -0.084 1 96.69 20 ALA B CA 1
ATOM 1364 C C . ALA B 1 20 ? -14.875 7.375 0.696 1 96.69 20 ALA B C 1
ATOM 1366 O O . ALA B 1 20 ? -14.844 6.262 1.229 1 96.69 20 ALA B O 1
ATOM 1367 N N . LYS B 1 21 ? -15.898 8.234 0.776 1 96.88 21 LYS B N 1
ATOM 1368 C CA . LYS B 1 21 ? -17.094 7.805 1.499 1 96.88 21 LYS B CA 1
ATOM 1369 C C . LYS B 1 21 ? -17.656 6.516 0.912 1 96.88 21 LYS B C 1
ATOM 1371 O O . LYS B 1 21 ? -17.969 5.578 1.647 1 96.88 21 LYS B O 1
ATOM 1376 N N . LYS B 1 22 ? -17.797 6.461 -0.331 1 97.31 22 LYS B N 1
ATOM 1377 C CA . LYS B 1 22 ? -18.281 5.266 -1.014 1 97.31 22 LYS B CA 1
ATOM 1378 C C . LYS B 1 22 ? -17.312 4.098 -0.834 1 97.31 22 LYS B C 1
ATOM 1380 O O . LYS B 1 22 ? -17.734 2.961 -0.624 1 97.31 22 LYS B O 1
ATOM 1385 N N . ALA B 1 23 ? -16.078 4.344 -0.924 1 97.62 23 ALA B N 1
ATOM 1386 C CA . ALA B 1 23 ? -15.062 3.301 -0.78 1 97.62 23 ALA B CA 1
ATOM 1387 C C . ALA B 1 23 ? -15.102 2.682 0.614 1 97.62 23 ALA B C 1
ATOM 1389 O O . ALA B 1 23 ? -14.992 1.462 0.762 1 97.62 23 ALA B O 1
ATOM 1390 N N . ILE B 1 24 ? -15.203 3.537 1.603 1 98.25 24 ILE B N 1
ATOM 1391 C CA . ILE B 1 24 ? -15.273 3.066 2.982 1 98.25 24 ILE B CA 1
ATOM 1392 C C . ILE B 1 24 ? -16.422 2.076 3.135 1 98.25 24 ILE B C 1
ATOM 1394 O O . ILE B 1 24 ? -16.25 0.984 3.68 1 98.25 24 ILE B O 1
ATOM 1398 N N . LYS B 1 25 ? -17.531 2.43 2.635 1 98.12 25 LYS B N 1
ATOM 1399 C CA . LYS B 1 25 ? -18.703 1.553 2.711 1 98.12 25 LYS B CA 1
ATOM 1400 C C . LYS B 1 25 ? -18.469 0.264 1.927 1 98.12 25 LYS B C 1
ATOM 1402 O O . LYS B 1 25 ? -18.859 -0.817 2.373 1 98.12 25 LYS B O 1
ATOM 1407 N N . PHE B 1 26 ? -17.906 0.387 0.828 1 98.31 26 PHE B N 1
ATOM 1408 C CA . PHE B 1 26 ? -17.594 -0.779 0.009 1 98.31 26 PHE B CA 1
ATOM 1409 C C . PHE B 1 26 ? -16.688 -1.746 0.764 1 98.31 26 PHE B C 1
ATOM 1411 O O . PHE B 1 26 ? -16.953 -2.949 0.803 1 98.31 26 PHE B O 1
ATOM 1418 N N . TYR B 1 27 ? -15.633 -1.234 1.343 1 98.25 27 TYR B N 1
ATOM 1419 C CA . TYR B 1 27 ? -14.672 -2.098 2.016 1 98.25 27 TYR B CA 1
ATOM 1420 C C . TYR B 1 27 ? -15.258 -2.674 3.299 1 98.25 27 TYR B C 1
ATOM 1422 O O . TYR B 1 27 ? -14.922 -3.793 3.695 1 98.25 27 TYR B O 1
ATOM 1430 N N . GLU B 1 28 ? -16.094 -1.904 3.967 1 98.38 28 GLU B N 1
ATOM 1431 C CA . GLU B 1 28 ? -16.828 -2.465 5.094 1 98.38 28 GLU B CA 1
ATOM 1432 C C . GLU B 1 28 ? -17.578 -3.727 4.684 1 98.38 28 GLU B C 1
ATOM 1434 O O . GLU B 1 28 ? -17.531 -4.742 5.383 1 98.38 28 GLU B O 1
ATOM 1439 N N . LYS B 1 29 ? -18.156 -3.678 3.598 1 97.94 29 LYS B N 1
ATOM 1440 C CA . LYS B 1 29 ? -18.969 -4.797 3.113 1 97.94 29 LYS B CA 1
ATOM 1441 C C . LYS B 1 29 ? -18.094 -5.875 2.484 1 97.94 29 LYS B C 1
ATOM 1443 O O . LYS B 1 29 ? -18.188 -7.051 2.834 1 97.94 29 LYS B O 1
ATOM 1448 N N . ALA B 1 30 ? -17.25 -5.523 1.588 1 98.19 30 ALA B N 1
ATOM 1449 C CA . ALA B 1 30 ? -16.484 -6.461 0.773 1 98.19 30 ALA B CA 1
ATOM 1450 C C . ALA B 1 30 ? -15.484 -7.23 1.624 1 98.19 30 ALA B C 1
ATOM 1452 O O . ALA B 1 30 ? -15.289 -8.438 1.435 1 98.19 30 ALA B O 1
ATOM 1453 N N . LEU B 1 31 ? -14.836 -6.551 2.518 1 97.94 31 LEU B N 1
ATOM 1454 C CA . LEU B 1 31 ? -13.781 -7.156 3.326 1 97.94 31 LEU B CA 1
ATOM 1455 C C . LEU B 1 31 ? -14.32 -7.574 4.691 1 97.94 31 LEU B C 1
ATOM 1457 O O . LEU B 1 31 ? -13.719 -8.406 5.371 1 97.94 31 LEU B O 1
ATOM 1461 N N . GLY B 1 32 ? -15.383 -6.945 5.059 1 97.75 32 GLY B N 1
ATOM 1462 C CA . GLY B 1 32 ? -15.797 -7.047 6.445 1 97.75 32 GLY B CA 1
ATOM 1463 C C . GLY B 1 32 ? -14.945 -6.211 7.387 1 97.75 32 GLY B C 1
ATOM 1464 O O . GLY B 1 32 ? -14.773 -6.566 8.555 1 97.75 32 GLY B O 1
ATOM 1465 N N . ALA B 1 33 ? -14.406 -5.164 6.902 1 97.75 33 ALA B N 1
ATOM 1466 C CA . ALA B 1 33 ? -13.555 -4.293 7.699 1 97.75 33 ALA B CA 1
ATOM 1467 C C . ALA B 1 33 ? -14.375 -3.461 8.68 1 97.75 33 ALA B C 1
ATOM 1469 O O . ALA B 1 33 ? -15.5 -3.053 8.367 1 97.75 33 ALA B O 1
ATOM 1470 N N . GLU B 1 34 ? -13.789 -3.213 9.844 1 98.12 34 GLU B N 1
ATOM 1471 C CA . GLU B 1 34 ? -14.391 -2.332 10.844 1 98.12 34 GLU B CA 1
ATOM 1472 C C . GLU B 1 34 ? -14 -0.877 10.602 1 98.12 34 GLU B C 1
ATOM 1474 O O . GLU B 1 34 ? -12.828 -0.579 10.359 1 98.12 34 GLU B O 1
ATOM 1479 N N . ILE B 1 35 ? -14.977 -0.014 10.68 1 98.19 35 ILE B N 1
ATOM 1480 C CA . ILE B 1 35 ? -14.695 1.416 10.617 1 98.19 35 ILE B CA 1
ATOM 1481 C C . ILE B 1 35 ? -14.297 1.927 12 1 98.19 35 ILE B C 1
ATOM 1483 O O . ILE B 1 35 ? -15.117 1.933 12.922 1 98.19 35 ILE B O 1
ATOM 1487 N N . ILE B 1 36 ? -13.125 2.414 12.172 1 97.69 36 ILE B N 1
ATOM 1488 C CA . ILE B 1 36 ? -12.594 2.824 13.461 1 97.69 36 ILE B CA 1
ATOM 1489 C C . ILE B 1 36 ? -12.789 4.328 13.648 1 97.69 36 ILE B C 1
ATOM 1491 O O . ILE B 1 36 ? -13.117 4.785 14.75 1 97.69 36 ILE B O 1
ATOM 1495 N N . GLU B 1 37 ? -12.523 5.055 12.633 1 96.69 37 GLU B N 1
ATOM 1496 C CA . GLU B 1 37 ? -12.57 6.512 12.672 1 96.69 37 GLU B CA 1
ATOM 1497 C C . GLU B 1 37 ? -12.836 7.094 11.281 1 96.69 37 GLU B C 1
ATOM 1499 O O . GLU B 1 37 ? -12.352 6.566 10.281 1 96.69 37 GLU B O 1
ATOM 1504 N N . VAL B 1 38 ? -13.641 8.102 11.242 1 96.38 38 VAL B N 1
ATOM 1505 C CA . VAL B 1 38 ? -13.836 8.898 10.031 1 96.38 38 VAL B CA 1
ATOM 1506 C C . VAL B 1 38 ? -13.781 10.383 10.375 1 96.38 38 VAL B C 1
ATOM 1508 O O . VAL B 1 38 ? -14.531 10.859 11.227 1 96.38 38 VAL B O 1
ATOM 1511 N N . LEU B 1 39 ? -12.891 11.016 9.727 1 93.5 39 LEU B N 1
ATOM 1512 C CA . LEU B 1 39 ? -12.727 12.453 9.914 1 93.5 39 LEU B CA 1
ATOM 1513 C C . LEU B 1 39 ? -13.008 13.211 8.625 1 93.5 39 LEU B C 1
ATOM 1515 O O . LEU B 1 39 ? -12.422 12.914 7.582 1 93.5 39 LEU B O 1
ATOM 1519 N N . THR B 1 40 ? -13.945 14.18 8.719 1 92.81 40 THR B N 1
ATOM 1520 C CA . THR B 1 40 ? -14.25 15.031 7.57 1 92.81 40 THR B CA 1
ATOM 1521 C C . THR B 1 40 ? -13.594 16.391 7.723 1 92.81 40 THR B C 1
ATOM 1523 O O . THR B 1 40 ? -13.078 16.734 8.797 1 92.81 40 THR B O 1
ATOM 1526 N N . GLY B 1 41 ? -13.633 17.094 6.613 1 88.81 41 GLY B N 1
ATOM 1527 C CA . GLY B 1 41 ? -13.062 18.438 6.617 1 88.81 41 GLY B CA 1
ATOM 1528 C C . GLY B 1 41 ? -13.789 19.391 7.547 1 88.81 41 GLY B C 1
ATOM 1529 O O . GLY B 1 41 ? -13.273 20.453 7.871 1 88.81 41 GLY B O 1
ATOM 1530 N N . GLU B 1 42 ? -14.961 19.078 7.973 1 84.75 42 GLU B N 1
ATOM 1531 C CA . GLU B 1 42 ? -15.711 19.906 8.906 1 84.75 42 GLU B CA 1
ATOM 1532 C C . GLU B 1 42 ? -14.969 20.062 10.227 1 84.75 42 GLU B C 1
ATOM 1534 O O . GLU B 1 42 ? -15.156 21.062 10.93 1 84.75 42 GLU B O 1
ATOM 1539 N N . LYS B 1 43 ? -14.133 19.109 10.508 1 82.12 43 LYS B N 1
ATOM 1540 C CA . LYS B 1 43 ? -13.438 19.094 11.789 1 82.12 43 LYS B CA 1
ATOM 1541 C C . LYS B 1 43 ? -12.133 19.891 11.711 1 82.12 43 LYS B C 1
ATOM 1543 O O . LYS B 1 43 ? -11.469 20.109 12.727 1 82.12 43 LYS B O 1
ATOM 1548 N N . LEU B 1 44 ? -11.805 20.344 10.508 1 79.88 44 LEU B N 1
ATOM 1549 C CA . LEU B 1 44 ? -10.609 21.156 10.344 1 79.88 44 LEU B CA 1
ATOM 1550 C C . LEU B 1 44 ? -10.812 22.547 10.961 1 79.88 44 LEU B C 1
ATOM 1552 O O . LEU B 1 44 ? -11.938 23.047 11.008 1 79.88 44 LEU B O 1
ATOM 1556 N N . PRO B 1 45 ? -9.672 23.047 11.484 1 78.69 45 PRO B N 1
ATOM 1557 C CA . PRO B 1 45 ? -9.805 24.406 12.008 1 78.69 45 PRO B CA 1
ATOM 1558 C C . PRO B 1 45 ? -10.336 25.391 10.969 1 78.69 45 PRO B C 1
ATOM 1560 O O . PRO B 1 45 ? -10 25.297 9.789 1 78.69 45 PRO B O 1
ATOM 1563 N N . ILE B 1 46 ? -11.156 26.25 11.453 1 68.75 46 ILE B N 1
ATOM 1564 C CA . ILE B 1 46 ? -11.852 27.219 10.617 1 68.75 46 ILE B CA 1
ATOM 1565 C C . ILE B 1 46 ? -10.844 28.094 9.867 1 68.75 46 ILE B C 1
ATOM 1567 O O . ILE B 1 46 ? -11.07 28.469 8.719 1 68.75 46 ILE B O 1
ATOM 1571 N N . ASN B 1 47 ? -9.727 28.359 10.367 1 73.44 47 ASN B N 1
ATOM 1572 C CA . ASN B 1 47 ? -8.75 29.234 9.75 1 73.44 47 ASN B CA 1
ATOM 1573 C C . ASN B 1 47 ? -7.969 28.516 8.648 1 73.44 47 ASN B C 1
ATOM 1575 O O . ASN B 1 47 ? -7.102 29.125 8.008 1 73.44 47 ASN B O 1
ATOM 1579 N N . ASN B 1 48 ? -8.359 27.359 8.469 1 70.94 48 ASN B N 1
ATOM 1580 C CA . ASN B 1 48 ? -7.734 26.656 7.359 1 70.94 48 ASN B CA 1
ATOM 1581 C C . ASN B 1 48 ? -8.305 27.094 6.016 1 70.94 48 ASN B C 1
ATOM 1583 O O . ASN B 1 48 ? -9.516 27.062 5.809 1 70.94 48 ASN B O 1
ATOM 1587 N N . PRO B 1 49 ? -7.488 27.594 5.094 1 70.44 49 PRO B N 1
ATOM 1588 C CA . PRO B 1 49 ? -7.973 28.141 3.824 1 70.44 49 PRO B CA 1
ATOM 1589 C C . PRO B 1 49 ? -8.734 27.125 2.988 1 70.44 49 PRO B C 1
ATOM 1591 O O . PRO B 1 49 ? -9.508 27.484 2.1 1 70.44 49 PRO B O 1
ATOM 1594 N N . TYR B 1 50 ? -8.562 25.906 3.334 1 72.75 50 TYR B N 1
ATOM 1595 C CA . TYR B 1 50 ? -9.195 24.875 2.508 1 72.75 50 TYR B CA 1
ATOM 1596 C C . TYR B 1 50 ? -10.445 24.312 3.182 1 72.75 50 TYR B C 1
ATOM 1598 O O . TYR B 1 50 ? -11.031 23.344 2.709 1 72.75 50 TYR B O 1
ATOM 1606 N N . SER B 1 51 ? -10.805 24.875 4.191 1 72.38 51 SER B N 1
ATOM 1607 C CA . SER B 1 51 ? -11.891 24.344 5.012 1 72.38 51 SER B CA 1
ATOM 1608 C C . SER B 1 51 ? -13.18 24.234 4.207 1 72.38 51 SER B C 1
ATOM 1610 O O . SER B 1 51 ? -13.891 23.234 4.309 1 72.38 51 SER B O 1
ATOM 1612 N N . LEU B 1 52 ? -13.445 25.188 3.408 1 74.69 52 LEU B N 1
ATOM 1613 C CA . LEU B 1 52 ? -14.703 25.172 2.672 1 74.69 52 LEU B CA 1
ATOM 1614 C C . LEU B 1 52 ? -14.695 24.078 1.607 1 74.69 52 LEU B C 1
ATOM 1616 O O . LEU B 1 52 ? -15.664 23.328 1.467 1 74.69 52 LEU B O 1
ATOM 1620 N N . ILE B 1 53 ? -13.602 23.953 0.957 1 77.19 53 ILE B N 1
ATOM 1621 C CA . ILE B 1 53 ? -13.5 22.984 -0.142 1 77.19 53 ILE B CA 1
ATOM 1622 C C . ILE B 1 53 ? -13.438 21.578 0.413 1 77.19 53 ILE B C 1
ATOM 1624 O O . ILE B 1 53 ? -13.914 20.625 -0.221 1 77.19 53 ILE B O 1
ATOM 1628 N N . LEU B 1 54 ? -12.984 21.469 1.625 1 83 54 LEU B N 1
ATOM 1629 C CA . LEU B 1 54 ? -12.734 20.141 2.182 1 83 54 LEU B CA 1
ATOM 1630 C C . LEU B 1 54 ? -13.844 19.734 3.139 1 83 54 LEU B C 1
ATOM 1632 O O . LEU B 1 54 ? -13.844 18.609 3.662 1 83 54 LEU B O 1
ATOM 1636 N N . ARG B 1 55 ? -14.773 20.594 3.264 1 84.69 55 ARG B N 1
ATOM 1637 C CA . ARG B 1 55 ? -15.766 20.406 4.316 1 84.69 55 ARG B CA 1
ATOM 1638 C C . ARG B 1 55 ? -16.406 19.031 4.23 1 84.69 55 ARG B C 1
ATOM 1640 O O . ARG B 1 55 ? -16.516 18.328 5.238 1 84.69 55 ARG B O 1
ATOM 1647 N N . ASN B 1 56 ? -16.766 18.578 3.064 1 88.81 56 ASN B N 1
ATOM 1648 C CA . ASN B 1 56 ? -17.484 17.312 2.932 1 88.81 56 ASN B CA 1
ATOM 1649 C C . ASN B 1 56 ? -16.562 16.188 2.459 1 88.81 56 ASN B C 1
ATOM 1651 O O . ASN B 1 56 ? -17.016 15.078 2.172 1 88.81 56 ASN B O 1
ATOM 1655 N N . LYS B 1 57 ? -15.344 16.5 2.465 1 92.44 57 LYS B N 1
ATOM 1656 C CA . LYS B 1 57 ? -14.367 15.492 2.062 1 92.44 57 LYS B CA 1
ATOM 1657 C C . LYS B 1 57 ? -13.883 14.68 3.262 1 92.44 57 LYS B C 1
ATOM 1659 O O . LYS B 1 57 ? -13.789 15.203 4.375 1 92.44 57 LYS B O 1
ATOM 1664 N N . ILE B 1 58 ? -13.664 13.406 3.045 1 95.44 58 ILE B N 1
ATOM 1665 C CA . ILE B 1 58 ? -13 12.586 4.059 1 95.44 58 ILE B CA 1
ATOM 1666 C C . ILE B 1 58 ? -11.516 12.914 4.09 1 95.44 58 ILE B C 1
ATOM 1668 O O . ILE B 1 58 ? -10.781 12.602 3.15 1 95.44 58 ILE B O 1
ATOM 1672 N N . ILE B 1 59 ? -11.102 13.508 5.137 1 92 59 ILE B N 1
ATOM 1673 C CA . ILE B 1 59 ? -9.695 13.883 5.246 1 92 59 ILE B CA 1
ATOM 1674 C C . ILE B 1 59 ? -8.883 12.688 5.746 1 92 59 ILE B C 1
ATOM 1676 O O . ILE B 1 59 ? -7.703 12.555 5.414 1 92 59 ILE B O 1
ATOM 1680 N N . HIS B 1 60 ? -9.555 11.883 6.609 1 94.62 60 HIS B N 1
ATOM 1681 C CA . HIS B 1 60 ? -8.891 10.695 7.148 1 94.62 60 HIS B CA 1
ATOM 1682 C C . HIS B 1 60 ? -9.906 9.672 7.641 1 94.62 60 HIS B C 1
ATOM 1684 O O . HIS B 1 60 ? -10.867 10.023 8.336 1 94.62 60 HIS B O 1
ATOM 1690 N N . ALA B 1 61 ? -9.703 8.469 7.309 1 97.81 61 ALA B N 1
ATOM 1691 C CA . ALA B 1 61 ? -10.469 7.352 7.863 1 97.81 61 ALA B CA 1
ATOM 1692 C C . ALA B 1 61 ? -9.555 6.164 8.172 1 97.81 61 ALA B C 1
ATOM 1694 O O . ALA B 1 61 ? -8.57 5.93 7.465 1 97.81 61 ALA B O 1
ATOM 1695 N N . LYS B 1 62 ? -9.898 5.5 9.227 1 97.75 62 LYS B N 1
ATOM 1696 C CA . LYS B 1 62 ? -9.211 4.285 9.648 1 97.75 62 LYS B CA 1
ATOM 1697 C C . LYS B 1 62 ? -10.141 3.076 9.609 1 97.75 62 LYS B C 1
ATOM 1699 O O . LYS B 1 62 ? -11.203 3.084 10.227 1 97.75 62 LYS B O 1
ATOM 1704 N N . LEU B 1 63 ? -9.727 2.127 8.836 1 97.81 63 LEU B N 1
ATOM 1705 C CA . LEU B 1 63 ? -10.398 0.833 8.859 1 97.81 63 LEU B CA 1
ATOM 1706 C C . LEU B 1 63 ? -9.5 -0.237 9.477 1 97.81 63 LEU B C 1
ATOM 1708 O O . LEU B 1 63 ? -8.273 -0.131 9.414 1 97.81 63 LEU B O 1
ATOM 1712 N N . ASN B 1 64 ? -10.117 -1.184 10.07 1 96.62 64 ASN B N 1
ATOM 1713 C CA . ASN B 1 64 ? -9.414 -2.344 10.602 1 96.62 64 ASN B CA 1
ATOM 1714 C C . ASN B 1 64 ? -9.867 -3.635 9.922 1 96.62 64 ASN B C 1
ATOM 1716 O O . ASN B 1 64 ? -11.055 -3.947 9.906 1 96.62 64 ASN B O 1
ATOM 1720 N N . PHE B 1 65 ? -8.961 -4.324 9.312 1 96.38 65 PHE B N 1
ATOM 1721 C CA . PHE B 1 65 ? -9.195 -5.648 8.75 1 96.38 65 PHE B CA 1
ATOM 1722 C C . PHE B 1 65 ? -8.312 -6.688 9.43 1 96.38 65 PHE B C 1
ATOM 1724 O O . PHE B 1 65 ? -7.098 -6.715 9.219 1 96.38 65 PHE B O 1
ATOM 1731 N N . LYS B 1 66 ? -8.93 -7.539 10.258 1 93.69 66 LYS B N 1
ATOM 1732 C CA . LYS B 1 66 ? -8.258 -8.633 10.953 1 93.69 66 LYS B CA 1
ATOM 1733 C C . LYS B 1 66 ? -7.035 -8.141 11.719 1 93.69 66 LYS B C 1
ATOM 1735 O O . LYS B 1 66 ? -5.961 -8.742 11.641 1 93.69 66 LYS B O 1
ATOM 1740 N N . GLY B 1 67 ? -7.129 -6.988 12.328 1 90.81 67 GLY B N 1
ATOM 1741 C CA . GLY B 1 67 ? -6.074 -6.465 13.18 1 90.81 67 GLY B CA 1
ATOM 1742 C C . GLY B 1 67 ? -5.086 -5.582 12.438 1 90.81 67 GLY B C 1
ATOM 1743 O O . GLY B 1 67 ? -4.113 -5.102 13.023 1 90.81 67 GLY B O 1
ATOM 1744 N N . THR B 1 68 ? -5.289 -5.355 11.156 1 93.06 68 THR B N 1
ATOM 1745 C CA . THR B 1 68 ? -4.418 -4.516 10.352 1 93.06 68 THR B CA 1
ATOM 1746 C C . THR B 1 68 ? -5.152 -3.256 9.891 1 93.06 68 THR B C 1
ATOM 1748 O O . THR B 1 68 ? -6.27 -3.336 9.375 1 93.06 68 THR B O 1
ATOM 1751 N N . LEU B 1 69 ? -4.508 -2.105 10.023 1 94.56 69 LEU B N 1
ATOM 1752 C CA . LEU B 1 69 ? -5.113 -0.826 9.672 1 94.56 69 LEU B CA 1
ATOM 1753 C C . LEU B 1 69 ? -4.957 -0.541 8.18 1 94.56 69 LEU B C 1
ATOM 1755 O O . LEU B 1 69 ? -3.926 -0.859 7.59 1 94.56 69 LEU B O 1
ATOM 1759 N N . ILE B 1 70 ? -5.984 0.072 7.656 1 97.38 70 ILE B N 1
ATOM 1760 C CA . ILE B 1 70 ? -6.004 0.691 6.336 1 97.38 70 ILE B CA 1
ATOM 1761 C C . ILE B 1 70 ? -6.488 2.135 6.449 1 97.38 70 ILE B C 1
ATOM 1763 O O . ILE B 1 70 ? -7.523 2.4 7.066 1 97.38 70 ILE B O 1
ATOM 1767 N N . PHE B 1 71 ? -5.727 3.016 5.891 1 97.94 71 PHE B N 1
ATOM 1768 C CA . PHE B 1 71 ? -6.141 4.414 5.875 1 97.94 71 PHE B CA 1
ATOM 1769 C C . PHE B 1 71 ? -6.777 4.777 4.539 1 97.94 71 PHE B C 1
ATOM 1771 O O . PHE B 1 71 ? -6.352 4.281 3.49 1 97.94 71 PHE B O 1
ATOM 1778 N N . ILE B 1 72 ? -7.781 5.633 4.594 1 97.94 72 ILE B N 1
ATOM 1779 C CA . ILE B 1 72 ? -8.453 6.094 3.385 1 97.94 72 ILE B CA 1
ATOM 1780 C C . ILE B 1 72 ? -8.68 7.602 3.463 1 97.94 72 ILE B C 1
ATOM 1782 O O . ILE B 1 72 ? -9.047 8.125 4.52 1 97.94 72 ILE B O 1
ATOM 1786 N N . SER B 1 73 ? -8.477 8.273 2.414 1 96.06 73 SER B N 1
ATOM 1787 C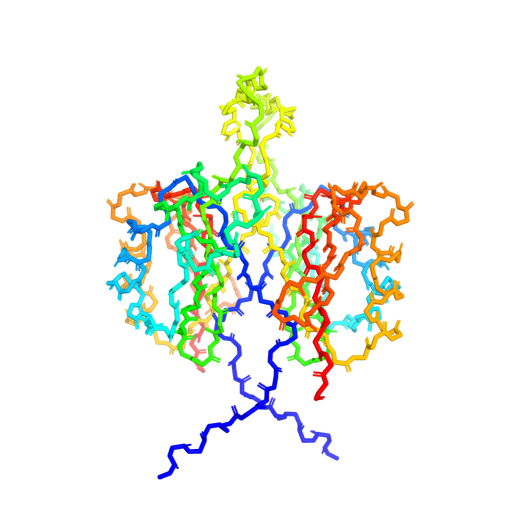 CA . SER B 1 73 ? -8.805 9.695 2.299 1 96.06 73 SER B CA 1
ATOM 1788 C C . SER B 1 73 ? -9.289 10.039 0.895 1 96.06 73 SER B C 1
ATOM 1790 O O . SER B 1 73 ? -9.094 9.258 -0.042 1 96.06 73 SER B O 1
ATOM 1792 N N . ASP B 1 74 ? -9.961 11.188 0.811 1 94.69 74 ASP B N 1
ATOM 1793 C CA . ASP B 1 74 ? -10.305 11.727 -0.502 1 94.69 74 ASP B CA 1
ATOM 1794 C C . ASP B 1 74 ? -9.078 12.312 -1.196 1 94.69 74 ASP B C 1
ATOM 1796 O O . ASP B 1 74 ? -8.227 12.922 -0.55 1 94.69 74 ASP B O 1
ATOM 1800 N N . LYS B 1 75 ? -9.055 12.07 -2.51 1 88.5 75 LYS B N 1
ATOM 1801 C CA . LYS B 1 75 ? -8.102 12.836 -3.307 1 88.5 75 LYS B CA 1
ATOM 1802 C C . LYS B 1 75 ? -8.398 14.328 -3.236 1 88.5 75 LYS B C 1
ATOM 1804 O O . LYS B 1 75 ? -9.539 14.75 -3.42 1 88.5 75 LYS B O 1
ATOM 1809 N N . ILE B 1 76 ? -7.406 15.039 -2.676 1 75.69 76 ILE B N 1
ATOM 1810 C CA . ILE B 1 76 ? -7.598 16.484 -2.607 1 75.69 76 ILE B CA 1
ATOM 1811 C C . ILE B 1 76 ? -6.855 17.156 -3.758 1 75.69 76 ILE B C 1
ATOM 1813 O O . ILE B 1 76 ? -5.645 17 -3.906 1 75.69 76 ILE B O 1
ATOM 1817 N N . THR B 1 77 ? -7.242 17.141 -5.012 1 57.38 77 THR B N 1
ATOM 1818 C CA . THR B 1 77 ? -6.578 17.781 -6.137 1 57.38 77 THR B CA 1
ATOM 1819 C C . THR B 1 77 ? -6.602 19.297 -5.984 1 57.38 77 THR B C 1
ATOM 1821 O O . THR B 1 77 ? -7.664 19.891 -5.777 1 57.38 77 THR B O 1
ATOM 1824 N N . PRO B 1 78 ? -5.547 19.859 -5.48 1 49.25 78 PRO B N 1
ATOM 1825 C CA . PRO B 1 78 ? -5.719 21.312 -5.562 1 49.25 78 PRO B CA 1
ATOM 1826 C C . PRO B 1 78 ? -6.348 21.766 -6.883 1 49.25 78 PRO B C 1
ATOM 1828 O O . PRO B 1 78 ? -7.395 22.406 -6.883 1 49.25 78 PRO B O 1
ATOM 1831 N N . SER B 1 79 ? -5.355 22.562 -7.859 1 42.31 79 SER B N 1
ATOM 1832 C CA . SER B 1 79 ? -5.68 23.438 -8.984 1 42.31 79 SER B CA 1
ATOM 1833 C C . SER B 1 79 ? -6.285 22.641 -10.141 1 42.31 79 SER B C 1
ATOM 1835 O O . SER B 1 79 ? -5.996 21.453 -10.297 1 42.31 79 SER B O 1
ATOM 1837 N N . ALA B 1 80 ? -7.434 23.156 -10.867 1 36.38 80 ALA B N 1
ATOM 1838 C CA . ALA B 1 80 ? -8.148 22.938 -12.117 1 36.38 80 ALA B CA 1
ATOM 1839 C C . ALA B 1 80 ? -7.238 22.297 -13.164 1 36.38 80 ALA B C 1
ATOM 1841 O O . ALA B 1 80 ? -7.715 21.609 -14.07 1 36.38 80 ALA B O 1
ATOM 1842 N N . ASN B 1 81 ? -6.078 22.844 -13.398 1 34.5 81 ASN B N 1
ATOM 1843 C CA . ASN B 1 81 ? -5.398 22.672 -14.672 1 34.5 81 ASN B CA 1
ATOM 1844 C C . ASN B 1 81 ? -4.707 21.312 -14.766 1 34.5 81 ASN B C 1
ATOM 1846 O O . ASN B 1 81 ? -3.932 21.062 -15.688 1 34.5 81 ASN B O 1
ATOM 1850 N N . GLU B 1 82 ? -4.488 20.719 -13.734 1 38.97 82 GLU B N 1
ATOM 1851 C CA . GLU B 1 82 ? -3.641 19.578 -14.047 1 38.97 82 GLU B CA 1
ATOM 1852 C C . GLU B 1 82 ? -4.469 18.391 -14.547 1 38.97 82 GLU B C 1
ATOM 1854 O O . GLU B 1 82 ? -5.277 17.844 -13.797 1 38.97 82 GLU B O 1
ATOM 1859 N N . LYS B 1 83 ? -4.855 18.594 -15.703 1 34 83 LYS B N 1
ATOM 1860 C CA . LYS B 1 83 ? -5.445 17.562 -16.562 1 34 83 LYS B CA 1
ATOM 1861 C C . LYS B 1 83 ? -4.766 16.203 -16.344 1 34 83 LYS B C 1
ATOM 1863 O O . LYS B 1 83 ? -3.662 15.977 -16.844 1 34 83 LYS B O 1
ATOM 1868 N N . CYS B 1 84 ? -4.801 15.742 -15.195 1 34.97 84 CYS B N 1
ATOM 1869 C CA . CYS B 1 84 ? -4.184 14.438 -15.016 1 34.97 84 CYS B CA 1
ATOM 1870 C C . CYS B 1 84 ? -4.84 13.398 -15.914 1 34.97 84 CYS B C 1
ATOM 1872 O O . CYS B 1 84 ? -6.043 13.148 -15.812 1 34.97 84 CYS B O 1
ATOM 1874 N N . SER B 1 85 ? -4.422 13.453 -17.031 1 32.28 85 SER B N 1
ATOM 1875 C CA . SER B 1 85 ? -4.895 12.406 -17.922 1 32.28 85 SER B CA 1
ATOM 1876 C C . SER B 1 85 ? -4.844 11.039 -17.25 1 32.28 85 SER B C 1
ATOM 1878 O O . SER B 1 85 ? -3.84 10.68 -16.625 1 32.28 85 SER B O 1
ATOM 1880 N N . GLU B 1 86 ? -5.867 10.547 -16.719 1 34.97 86 GLU B N 1
ATOM 1881 C CA . GLU B 1 86 ? -6.156 9.211 -16.203 1 34.97 86 GLU B CA 1
ATOM 1882 C C . GLU B 1 86 ? -5.469 8.133 -17.031 1 34.97 86 GLU B C 1
ATOM 1884 O O . GLU B 1 86 ? -6.004 7.688 -18.047 1 34.97 86 GLU B O 1
ATOM 1889 N N . VAL B 1 87 ? -4.441 8.273 -17.562 1 32.38 87 VAL B N 1
ATOM 1890 C CA . VAL B 1 87 ? -4.066 7.094 -18.328 1 32.38 87 VAL B CA 1
ATOM 1891 C C . VAL B 1 87 ? -3.818 5.914 -17.406 1 32.38 87 VAL B C 1
ATOM 1893 O O . VAL B 1 87 ? -3.002 6 -16.484 1 32.38 87 VAL B O 1
ATOM 1896 N N . ARG B 1 88 ? -4.707 5.035 -17.188 1 38.53 88 ARG B N 1
ATOM 1897 C CA . ARG B 1 88 ? -4.82 3.734 -16.531 1 38.53 88 ARG B CA 1
ATOM 1898 C C . ARG B 1 88 ? -3.686 2.809 -16.969 1 38.53 88 ARG B C 1
ATOM 1900 O O . ARG B 1 88 ? -3.738 1.601 -16.719 1 38.53 88 ARG B O 1
ATOM 1907 N N . CYS B 1 89 ? -2.713 3.109 -17.672 1 38 89 CYS B N 1
ATOM 1908 C CA . CYS B 1 89 ? -2.102 1.949 -18.312 1 38 89 CYS B CA 1
ATOM 1909 C C . CYS B 1 89 ? -1.57 0.971 -17.266 1 38 89 CYS B C 1
ATOM 1911 O O . CYS B 1 89 ? -1.694 -0.244 -17.438 1 38 89 CYS B O 1
ATOM 1913 N N . ASN B 1 90 ? -0.334 1.388 -16.516 1 48.56 90 ASN B N 1
ATOM 1914 C CA . ASN B 1 90 ? 0.536 0.399 -15.891 1 48.56 90 ASN B CA 1
ATOM 1915 C C . ASN B 1 90 ? 0.069 0.055 -14.477 1 48.56 90 ASN B C 1
ATOM 1917 O O . ASN B 1 90 ? -0.625 0.848 -13.844 1 48.56 90 ASN B O 1
ATOM 1921 N N . ARG B 1 91 ? 0.13 -1.297 -14.25 1 57.78 91 ARG B N 1
ATOM 1922 C CA . ARG B 1 91 ? -0.07 -1.769 -12.883 1 57.78 91 ARG B CA 1
ATOM 1923 C C . ARG B 1 91 ? 0.498 -0.778 -11.875 1 57.78 91 ARG B C 1
ATOM 1925 O O . ARG B 1 91 ? 1.572 -0.213 -12.086 1 57.78 91 ARG B O 1
ATOM 1932 N N . SER B 1 92 ? -0.341 -0.498 -11 1 77.06 92 SER B N 1
ATOM 1933 C CA . SER B 1 92 ? 0.007 0.427 -9.922 1 77.06 92 SER B CA 1
ATOM 1934 C C . SER B 1 92 ? 1.348 0.066 -9.297 1 77.06 92 SER B C 1
ATOM 1936 O O . SER B 1 92 ? 1.712 -1.11 -9.227 1 77.06 92 SER B O 1
ATOM 1938 N N . THR B 1 93 ? 2.123 0.939 -9.133 1 87.88 93 THR B N 1
ATOM 1939 C CA . THR B 1 93 ? 3.41 0.76 -8.469 1 87.88 93 THR B CA 1
ATOM 1940 C C . THR B 1 93 ? 3.223 0.149 -7.086 1 87.88 93 THR B C 1
ATOM 1942 O O . THR B 1 93 ? 4.047 -0.648 -6.637 1 87.88 93 THR B O 1
ATOM 1945 N N . VAL B 1 94 ? 2.1 0.481 -6.473 1 94.88 94 VAL B N 1
ATOM 1946 C CA . VAL B 1 94 ? 1.813 -0.044 -5.141 1 94.88 94 VAL B CA 1
ATOM 1947 C C . VAL B 1 94 ? 0.467 -0.765 -5.148 1 94.88 94 VAL B C 1
ATOM 1949 O O . VAL B 1 94 ? -0.535 -0.219 -5.613 1 94.88 94 VAL B O 1
ATOM 1952 N N . SER B 1 95 ? 0.492 -1.998 -4.703 1 96.06 95 SER B N 1
ATOM 1953 C CA . SER B 1 95 ? -0.712 -2.807 -4.547 1 96.06 95 SER B CA 1
ATOM 1954 C C . SER B 1 95 ? -0.855 -3.312 -3.113 1 96.06 95 SER B C 1
ATOM 1956 O O . SER B 1 95 ? 0.055 -3.152 -2.299 1 96.06 95 SER B O 1
ATOM 1958 N N . VAL B 1 96 ? -2.031 -3.805 -2.812 1 97.88 96 VAL B N 1
ATOM 1959 C CA . VAL B 1 96 ? -2.316 -4.367 -1.496 1 97.88 96 VAL B CA 1
ATOM 1960 C C . VAL B 1 96 ? -2.41 -5.887 -1.593 1 97.88 96 VAL B C 1
ATOM 1962 O O . VAL B 1 96 ? -3.195 -6.418 -2.383 1 97.88 96 VAL B O 1
ATOM 1965 N N . CYS B 1 97 ? -1.636 -6.574 -0.811 1 97.75 97 CYS B N 1
ATOM 1966 C CA . CYS B 1 97 ? -1.694 -8.031 -0.756 1 97.75 97 CYS B CA 1
ATOM 1967 C C . CYS B 1 97 ? -2.473 -8.5 0.467 1 97.75 97 CYS B C 1
ATOM 1969 O O . CYS B 1 97 ? -2.189 -8.078 1.589 1 97.75 97 CYS B O 1
ATOM 1971 N N . LEU B 1 98 ? -3.436 -9.305 0.235 1 98 98 LEU B N 1
ATOM 1972 C CA . LEU B 1 98 ? -4.113 -10.016 1.311 1 98 98 LEU B CA 1
ATOM 1973 C C . LEU B 1 98 ? -3.621 -11.461 1.398 1 98 98 LEU B C 1
ATOM 1975 O O . LEU B 1 98 ? -3.855 -12.258 0.488 1 98 98 LEU B O 1
ATOM 1979 N N . SER B 1 99 ? -2.939 -11.766 2.43 1 95.94 99 SER B N 1
ATOM 1980 C CA . SER B 1 99 ? -2.459 -13.117 2.703 1 95.94 99 SER B CA 1
ATOM 1981 C C . SER B 1 99 ? -3.377 -13.844 3.682 1 95.94 99 SER B C 1
ATOM 1983 O O . SER B 1 99 ? -3.312 -13.609 4.891 1 95.94 99 SER B O 1
ATOM 1985 N N . LEU B 1 100 ? -4.152 -14.781 3.186 1 96.19 100 LEU B N 1
ATOM 1986 C CA . LEU B 1 100 ? -5.262 -15.328 3.965 1 96.19 100 LEU B CA 1
ATOM 1987 C C . LEU B 1 100 ? -5.012 -16.781 4.32 1 96.19 100 LEU B C 1
ATOM 1989 O O . LEU B 1 100 ? -4.227 -17.469 3.656 1 96.19 100 LEU B O 1
ATOM 1993 N N . ASP B 1 101 ? -5.773 -17.297 5.324 1 92.62 101 ASP B N 1
ATOM 1994 C CA . ASP B 1 101 ? -5.551 -18.641 5.824 1 92.62 101 ASP B CA 1
ATOM 1995 C C . ASP B 1 101 ? -6.789 -19.516 5.629 1 92.62 101 ASP B C 1
ATOM 1997 O O . ASP B 1 101 ? -6.801 -20.688 6.02 1 92.62 101 ASP B O 1
ATOM 2001 N N . SER B 1 102 ? -7.789 -19.031 5.121 1 94.94 102 SER B N 1
ATOM 2002 C CA . SER B 1 102 ? -9.023 -19.734 4.812 1 94.94 102 SER B CA 1
ATOM 2003 C C . SER B 1 102 ? -9.352 -19.656 3.324 1 94.94 102 SER B C 1
ATOM 2005 O O . SER B 1 102 ? -9.461 -18.562 2.771 1 94.94 102 SER B O 1
ATOM 2007 N N . GLU B 1 103 ? -9.43 -20.828 2.76 1 96.44 103 GLU B N 1
ATOM 2008 C CA . GLU B 1 103 ? -9.742 -20.844 1.333 1 96.44 103 GLU B CA 1
ATOM 2009 C C . GLU B 1 103 ? -11.086 -20.188 1.05 1 96.44 103 GLU B C 1
ATOM 2011 O O . GLU B 1 103 ? -11.227 -19.453 0.072 1 96.44 103 GLU B O 1
ATOM 2016 N N . TRP B 1 104 ? -12.016 -20.531 1.9 1 97.12 104 TRP B N 1
ATOM 2017 C CA . TRP B 1 104 ? -13.344 -19.938 1.75 1 97.12 104 TRP B CA 1
ATOM 2018 C C . TRP B 1 104 ? -13.273 -18.422 1.823 1 97.12 104 TRP B C 1
ATOM 2020 O O . TRP B 1 104 ? -13.852 -17.719 0.987 1 97.12 104 TRP B O 1
ATOM 2030 N N . GLU B 1 105 ? -12.57 -17.938 2.77 1 97.38 105 GLU B N 1
ATOM 2031 C CA . GLU B 1 105 ? -12.422 -16.484 2.908 1 97.38 105 GLU B CA 1
ATOM 2032 C C . GLU B 1 105 ? -11.695 -15.891 1.706 1 97.38 105 GLU B C 1
ATOM 2034 O O . GLU B 1 105 ? -12.078 -14.828 1.209 1 97.38 105 GLU B O 1
ATOM 2039 N N . PHE B 1 106 ? -10.695 -16.578 1.347 1 98 106 PHE B N 1
ATOM 2040 C CA . PHE B 1 106 ? -9.922 -16.156 0.181 1 98 106 PHE B CA 1
ATOM 2041 C C . PHE B 1 106 ? -10.828 -15.969 -1.029 1 98 106 PHE B C 1
ATOM 2043 O O . PHE B 1 106 ? -10.828 -14.898 -1.64 1 98 106 PHE B O 1
ATOM 2050 N N . GLU B 1 107 ? -11.578 -16.906 -1.365 1 98.12 107 GLU B N 1
ATOM 2051 C CA . GLU B 1 107 ? -12.445 -16.844 -2.537 1 98.12 107 GLU B CA 1
ATOM 2052 C C . GLU B 1 107 ? -13.531 -15.781 -2.367 1 98.12 107 GLU B C 1
ATOM 2054 O O . GLU B 1 107 ? -13.82 -15.023 -3.299 1 98.12 107 GLU B O 1
ATOM 2059 N N . ARG B 1 108 ? -14.094 -15.734 -1.202 1 98.31 108 ARG B N 1
ATOM 2060 C CA . ARG B 1 108 ? -15.148 -14.766 -0.924 1 98.31 108 ARG B CA 1
ATOM 2061 C C . ARG B 1 108 ? -14.641 -13.336 -1.121 1 98.31 108 ARG B C 1
ATOM 2063 O O . ARG B 1 108 ? -15.273 -12.539 -1.817 1 98.31 108 ARG B O 1
ATOM 2070 N N . LEU B 1 109 ? -13.523 -13.055 -0.471 1 98.56 109 LEU B N 1
ATOM 2071 C CA . LEU B 1 109 ? -12.969 -11.711 -0.559 1 98.56 109 LEU B CA 1
ATOM 2072 C C . LEU B 1 109 ? -12.57 -11.375 -1.992 1 9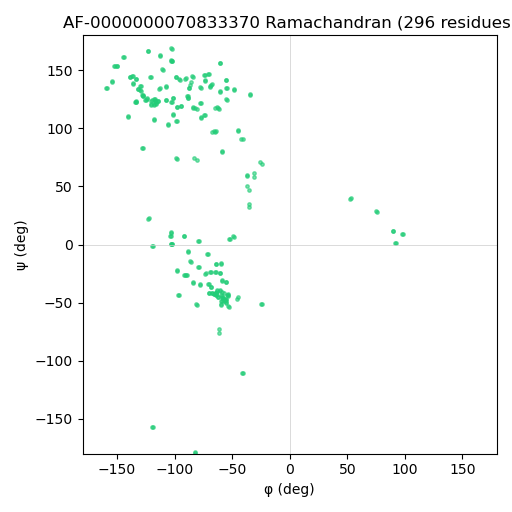8.56 109 LEU B C 1
ATOM 2074 O O . LEU B 1 109 ? -12.727 -10.242 -2.439 1 98.56 109 LEU B O 1
ATOM 2078 N N . PHE B 1 110 ? -12.016 -12.336 -2.717 1 98.75 110 PHE B N 1
ATOM 2079 C CA . PHE B 1 110 ? -11.625 -12.156 -4.109 1 98.75 110 PHE B CA 1
ATOM 2080 C C . PHE B 1 110 ? -12.805 -11.688 -4.949 1 98.75 110 PHE B C 1
ATOM 2082 O O . PHE B 1 110 ? -12.734 -10.656 -5.621 1 98.75 110 PHE B O 1
ATOM 2089 N N . TYR B 1 111 ? -13.859 -12.344 -4.832 1 98.62 111 TYR B N 1
ATOM 2090 C CA . TYR B 1 111 ? -15.008 -12.031 -5.672 1 98.62 111 TYR B CA 1
ATOM 2091 C C . TYR B 1 111 ? -15.734 -10.789 -5.164 1 98.62 111 TYR B C 1
ATOM 2093 O O . TYR B 1 111 ? -16.281 -10.016 -5.953 1 98.62 111 TYR B O 1
ATOM 2101 N N . ASN B 1 112 ? -15.758 -10.617 -3.846 1 98.69 112 ASN B N 1
ATOM 2102 C CA . ASN B 1 112 ? -16.312 -9.383 -3.309 1 98.69 112 ASN B CA 1
ATOM 2103 C C . ASN B 1 112 ? -15.594 -8.148 -3.85 1 98.69 112 ASN B C 1
ATOM 2105 O O . ASN B 1 112 ? -16.234 -7.176 -4.25 1 98.69 112 ASN B O 1
ATOM 2109 N N . LEU B 1 113 ? -14.305 -8.188 -3.832 1 98.31 113 LEU B N 1
ATOM 2110 C CA . LEU B 1 113 ? -13.5 -7.059 -4.289 1 98.31 113 LEU B CA 1
ATOM 2111 C C . LEU B 1 113 ? -13.633 -6.871 -5.797 1 98.31 113 LEU B C 1
ATOM 2113 O O . LEU B 1 113 ? -13.516 -5.754 -6.301 1 98.31 113 LEU B O 1
ATOM 2117 N N . ALA B 1 114 ? -13.984 -7.926 -6.523 1 98.12 114 ALA B N 1
ATOM 2118 C CA . ALA B 1 114 ? -14.07 -7.895 -7.98 1 98.12 114 ALA B CA 1
ATOM 2119 C C . ALA B 1 114 ? -15.438 -7.398 -8.438 1 98.12 114 ALA B C 1
ATOM 2121 O O . ALA B 1 114 ? -15.656 -7.148 -9.625 1 98.12 114 ALA B O 1
ATOM 2122 N N . ALA B 1 115 ? -16.438 -7.34 -7.586 1 96.12 115 ALA B N 1
ATOM 2123 C CA . ALA B 1 115 ? -17.844 -7.117 -7.918 1 96.12 115 ALA B CA 1
ATOM 2124 C C . ALA B 1 115 ? -18 -5.977 -8.922 1 96.12 115 ALA B C 1
ATOM 2126 O O . ALA B 1 115 ? -18.734 -6.098 -9.906 1 96.12 115 ALA B O 1
ATOM 2127 N N . ASP B 1 116 ? -17.391 -4.879 -8.82 1 93.62 116 ASP B N 1
ATOM 2128 C CA . ASP B 1 116 ? -17.484 -3.754 -9.742 1 93.62 116 ASP B CA 1
ATOM 2129 C C . ASP B 1 116 ? -16.094 -3.389 -10.281 1 93.62 116 ASP B C 1
ATOM 2131 O O . ASP B 1 116 ? -15.875 -2.256 -10.719 1 93.62 116 ASP B O 1
ATOM 2135 N N . GLY B 1 117 ? -15.281 -4.324 -10.203 1 96.31 117 GLY B N 1
ATOM 2136 C CA . GLY B 1 117 ? -13.914 -4.137 -10.664 1 96.31 117 GLY B CA 1
ATOM 2137 C C . GLY B 1 117 ? -13.531 -5.078 -11.789 1 96.31 117 GLY B C 1
ATOM 2138 O O . GLY B 1 117 ? -14.367 -5.445 -12.617 1 96.31 117 GLY B O 1
ATOM 2139 N N . GLU B 1 118 ? -12.234 -5.289 -11.93 1 95.88 118 GLU B N 1
ATOM 2140 C CA . GLU B 1 118 ? -11.688 -6.141 -12.984 1 95.88 118 GLU B CA 1
ATOM 2141 C C . GLU B 1 118 ? -10.758 -7.203 -12.406 1 95.88 118 GLU B C 1
ATOM 2143 O O . GLU B 1 118 ? -9.852 -6.891 -11.633 1 95.88 118 GLU B O 1
ATOM 2148 N N . ILE B 1 119 ? -11.062 -8.484 -12.805 1 97.06 119 ILE B N 1
ATOM 2149 C CA . ILE B 1 119 ? -10.117 -9.555 -12.5 1 97.06 119 ILE B CA 1
ATOM 2150 C C . ILE B 1 119 ? -8.945 -9.492 -13.477 1 97.06 119 ILE B C 1
ATOM 2152 O O . ILE B 1 119 ? -9.102 -9.773 -14.664 1 97.06 119 ILE B O 1
ATOM 2156 N N . THR B 1 120 ? -7.832 -9.125 -13.016 1 94.31 120 THR B N 1
ATOM 2157 C CA . THR B 1 120 ? -6.664 -9 -13.883 1 94.31 120 THR B CA 1
ATOM 2158 C C . THR B 1 120 ? -5.891 -10.312 -13.945 1 94.31 120 THR B C 1
ATOM 2160 O O . THR B 1 120 ? -5.191 -10.586 -14.922 1 94.31 120 THR B O 1
ATOM 2163 N N . MET B 1 121 ? -5.977 -11.148 -12.938 1 95.19 121 MET B N 1
ATOM 2164 C CA . MET B 1 121 ? -5.461 -12.516 -12.883 1 95.19 121 MET B CA 1
ATOM 2165 C C . MET B 1 121 ? -6.434 -13.438 -12.156 1 95.19 121 MET B C 1
ATOM 2167 O O . MET B 1 121 ? -6.605 -13.336 -10.945 1 95.19 121 MET B O 1
ATOM 2171 N N . PRO B 1 122 ? -7.023 -14.305 -12.969 1 97.62 122 PRO B N 1
ATOM 2172 C CA . PRO B 1 122 ? -7.941 -15.242 -12.312 1 97.62 122 PRO B CA 1
ATOM 2173 C C . PRO B 1 122 ? -7.246 -16.109 -11.266 1 97.62 122 PRO B C 1
ATOM 2175 O O . PRO B 1 122 ? -6.035 -16.344 -11.359 1 97.62 122 PRO B O 1
ATOM 2178 N N . ILE B 1 123 ? -8.016 -16.594 -10.32 1 97.81 123 ILE B N 1
ATOM 2179 C CA . ILE B 1 123 ? -7.48 -17.484 -9.297 1 97.81 123 ILE B CA 1
ATOM 2180 C C . ILE B 1 123 ? -6.789 -18.672 -9.953 1 97.81 123 ILE B C 1
ATOM 2182 O O . ILE B 1 123 ? -7.328 -19.281 -10.891 1 97.81 123 ILE B O 1
ATOM 2186 N N . SER B 1 124 ? -5.641 -18.984 -9.469 1 95.94 124 SER B N 1
ATOM 2187 C CA . SER B 1 124 ? -4.895 -20.125 -9.984 1 95.94 124 SER B CA 1
ATOM 2188 C C . SER B 1 124 ? -4.02 -20.75 -8.906 1 95.94 124 SER B C 1
ATOM 2190 O O . SER B 1 124 ? -3.627 -20.078 -7.949 1 95.94 124 SER B O 1
ATOM 2192 N N . ASN B 1 125 ? -3.77 -22 -9.102 1 94.19 125 ASN B N 1
ATOM 2193 C CA . ASN B 1 125 ? -2.805 -22.688 -8.242 1 94.19 125 ASN B CA 1
ATOM 2194 C C . ASN B 1 125 ? -1.369 -22.344 -8.641 1 94.19 125 ASN B C 1
ATOM 2196 O O . ASN B 1 125 ? -1.042 -22.297 -9.828 1 94.19 125 ASN B O 1
ATOM 2200 N N . GLN B 1 126 ? -0.59 -22.078 -7.605 1 89.94 126 GLN B N 1
ATOM 2201 C CA . GLN B 1 126 ? 0.81 -21.734 -7.848 1 89.94 126 GLN B CA 1
ATOM 2202 C C . GLN B 1 126 ? 1.719 -22.922 -7.543 1 89.94 126 GLN B C 1
ATOM 2204 O O . GLN B 1 126 ? 1.355 -23.812 -6.762 1 89.94 126 GLN B O 1
ATOM 2209 N N . TYR B 1 127 ? 2.893 -22.969 -8.094 1 83.69 127 TYR B N 1
ATOM 2210 C CA . TYR B 1 127 ? 3.812 -24.094 -7.988 1 83.69 127 TYR B CA 1
ATOM 2211 C C . TYR B 1 127 ? 4.266 -24.297 -6.551 1 83.69 127 TYR B C 1
ATOM 2213 O O . TYR B 1 127 ? 4.672 -25.406 -6.168 1 83.69 127 TYR B O 1
ATOM 2221 N N . TRP B 1 128 ? 4.203 -23.234 -5.762 1 85.88 128 TRP B N 1
ATOM 2222 C CA . TRP B 1 128 ? 4.664 -23.359 -4.383 1 85.88 128 TRP B CA 1
ATOM 2223 C C . TRP B 1 128 ? 3.512 -23.734 -3.459 1 85.88 128 TRP B C 1
ATOM 2225 O O . TRP B 1 128 ? 3.641 -23.672 -2.234 1 85.88 128 TRP B O 1
ATOM 2235 N N . GLY B 1 129 ? 2.357 -24.031 -4.02 1 89.31 129 GLY B N 1
ATOM 2236 C CA . GLY B 1 129 ? 1.272 -24.625 -3.25 1 89.31 129 GLY B CA 1
ATOM 2237 C C . GLY B 1 129 ? 0.244 -23.609 -2.793 1 89.31 129 GLY B C 1
ATOM 2238 O O . GLY B 1 129 ? -0.653 -23.938 -2.012 1 89.31 129 GLY B O 1
ATOM 2239 N N . ALA B 1 130 ? 0.334 -22.406 -3.273 1 94.44 130 ALA B N 1
ATOM 2240 C CA . ALA B 1 130 ? -0.639 -21.375 -2.914 1 94.44 130 ALA B CA 1
ATOM 2241 C C . ALA B 1 130 ? -1.643 -21.156 -4.043 1 94.44 130 ALA B C 1
ATOM 2243 O O . ALA B 1 130 ? -1.435 -21.625 -5.164 1 94.44 130 ALA B O 1
ATOM 2244 N N . LYS B 1 131 ? -2.777 -20.625 -3.723 1 97.56 131 LYS B N 1
ATOM 2245 C CA . LYS B 1 131 ? -3.66 -20 -4.707 1 97.56 131 LYS B CA 1
ATOM 2246 C C . LYS B 1 131 ? -3.434 -18.484 -4.777 1 97.56 131 LYS B C 1
ATOM 2248 O O . LYS B 1 131 ? -3.23 -17.844 -3.75 1 97.56 131 LYS B O 1
ATOM 2253 N N . LEU B 1 132 ? -3.508 -18.016 -5.941 1 97.25 132 LEU B N 1
ATOM 2254 C CA . LEU B 1 132 ? -3.307 -16.578 -6.152 1 97.25 132 LEU B CA 1
ATOM 2255 C C . LEU B 1 132 ? -4.348 -16.016 -7.117 1 97.25 132 LEU B C 1
ATOM 2257 O O . LEU B 1 132 ? -4.766 -16.703 -8.055 1 97.25 132 LEU B O 1
ATOM 2261 N N . GLY B 1 133 ? -4.766 -14.797 -6.898 1 97.5 133 GLY B N 1
ATOM 2262 C CA . GLY B 1 133 ? -5.559 -13.984 -7.809 1 97.5 133 GLY B CA 1
ATOM 2263 C C . GLY B 1 133 ? -5.34 -12.492 -7.629 1 97.5 133 GLY B C 1
ATOM 2264 O O . GLY B 1 133 ? -4.934 -12.047 -6.555 1 97.5 133 GLY B O 1
ATOM 2265 N N . ILE B 1 134 ? -5.57 -11.742 -8.734 1 96.81 134 ILE B N 1
ATOM 2266 C CA . ILE B 1 134 ? -5.383 -10.297 -8.664 1 96.81 134 ILE B CA 1
ATOM 2267 C C . ILE B 1 134 ? -6.621 -9.594 -9.219 1 96.81 134 ILE B C 1
ATOM 2269 O O . ILE B 1 134 ? -7.148 -9.977 -10.266 1 96.81 134 ILE B O 1
ATOM 2273 N N . VAL B 1 135 ? -7.082 -8.648 -8.523 1 97 135 VAL B N 1
ATOM 2274 C CA . VAL B 1 135 ? -8.234 -7.852 -8.93 1 97 135 VAL B CA 1
ATOM 2275 C C . VAL B 1 135 ? -7.906 -6.367 -8.812 1 97 135 VAL B C 1
ATOM 2277 O O . VAL B 1 135 ? -7.191 -5.953 -7.895 1 97 135 VAL B O 1
ATOM 2280 N N . GLU B 1 136 ? -8.258 -5.59 -9.742 1 95.75 136 GLU B N 1
ATOM 2281 C CA . GLU B 1 136 ? -8.398 -4.148 -9.57 1 95.75 136 GLU B CA 1
ATOM 2282 C C . GLU B 1 136 ? -9.836 -3.766 -9.25 1 95.75 136 GLU B C 1
ATOM 2284 O O . GLU B 1 136 ? -10.742 -4.004 -10.047 1 95.75 136 GLU B O 1
ATOM 2289 N N . ASP B 1 137 ? -10.055 -3.178 -8.125 1 96.31 137 ASP B N 1
ATOM 2290 C CA . ASP B 1 137 ? -11.43 -2.902 -7.723 1 96.31 137 ASP B CA 1
ATOM 2291 C C . ASP B 1 137 ? -11.945 -1.622 -8.375 1 96.31 137 ASP B C 1
ATOM 2293 O O . ASP B 1 137 ? -11.25 -1.007 -9.188 1 96.31 137 ASP B O 1
ATOM 2297 N N . ASN B 1 138 ? -13.188 -1.254 -8.07 1 94.94 138 ASN B N 1
ATOM 2298 C CA . ASN B 1 138 ? -13.859 -0.149 -8.75 1 94.94 138 ASN B CA 1
ATOM 2299 C C . ASN B 1 138 ? -13.266 1.198 -8.344 1 94.94 138 ASN B C 1
ATOM 2301 O O . ASN B 1 138 ? -13.602 2.229 -8.93 1 94.94 138 ASN B O 1
ATOM 2305 N N . PHE B 1 139 ? -12.391 1.244 -7.355 1 94.81 139 PHE B N 1
ATOM 2306 C CA . PHE B 1 139 ? -11.766 2.48 -6.902 1 94.81 139 PHE B CA 1
ATOM 2307 C C . PHE B 1 139 ? -10.344 2.592 -7.43 1 94.81 139 PHE B C 1
ATOM 2309 O O . PHE B 1 139 ? -9.625 3.539 -7.102 1 94.81 139 PHE B O 1
ATOM 2316 N N . GLY B 1 140 ? -9.93 1.586 -8.188 1 92.38 140 GLY B N 1
ATOM 2317 C CA . GLY B 1 140 ? -8.617 1.622 -8.805 1 92.38 140 GLY B CA 1
ATOM 2318 C C . GLY B 1 140 ? -7.527 1.027 -7.93 1 92.38 140 GLY B C 1
ATOM 2319 O O . GLY B 1 140 ? -6.34 1.203 -8.203 1 92.38 140 GLY B O 1
ATOM 2320 N N . VAL B 1 141 ? -7.855 0.366 -6.895 1 95.38 141 VAL B N 1
ATOM 2321 C CA . VAL B 1 141 ? -6.895 -0.308 -6.027 1 95.38 141 VAL B CA 1
ATOM 2322 C C . VAL B 1 141 ? -6.645 -1.726 -6.539 1 95.38 141 VAL B C 1
ATOM 2324 O O . VAL B 1 141 ? -7.59 -2.475 -6.793 1 95.38 141 VAL B O 1
ATOM 2327 N N . THR B 1 142 ? -5.383 -2.062 -6.715 1 95.75 142 THR B N 1
ATOM 2328 C CA . THR B 1 142 ? -5.02 -3.428 -7.074 1 95.75 142 THR B CA 1
ATOM 2329 C C . THR B 1 142 ? -4.812 -4.281 -5.824 1 95.75 142 THR B C 1
ATOM 2331 O O . THR B 1 142 ? -4.035 -3.916 -4.941 1 95.75 142 THR B O 1
ATOM 2334 N N . TRP B 1 143 ? -5.535 -5.41 -5.797 1 97.62 143 TRP B N 1
ATOM 2335 C CA . TRP B 1 143 ? -5.453 -6.375 -4.703 1 97.62 143 TRP B CA 1
ATOM 2336 C C . TRP B 1 143 ? -4.863 -7.695 -5.188 1 97.62 143 TRP B C 1
ATOM 2338 O O . TRP B 1 143 ? -5.324 -8.258 -6.184 1 97.62 143 TRP B O 1
ATOM 2348 N N . THR B 1 144 ? -3.811 -8.102 -4.547 1 97.56 144 THR B N 1
ATOM 2349 C CA . THR B 1 144 ? -3.318 -9.469 -4.695 1 97.56 144 THR B CA 1
ATOM 2350 C C . THR B 1 144 ? -3.803 -10.344 -3.543 1 97.56 144 THR B C 1
ATOM 2352 O O . THR B 1 144 ? -3.516 -10.055 -2.377 1 97.56 144 THR B O 1
ATOM 2355 N N . LEU B 1 145 ? -4.547 -11.344 -3.848 1 98.44 145 LEU B N 1
ATOM 2356 C CA . LEU B 1 145 ? -5.004 -12.242 -2.795 1 98.44 145 LEU B CA 1
ATOM 2357 C C . LEU B 1 145 ? -4.281 -13.578 -2.875 1 98.44 145 LEU B C 1
ATOM 2359 O O . LEU B 1 145 ? -4.098 -14.125 -3.965 1 98.44 145 LEU B O 1
ATOM 2363 N N . SER B 1 146 ? -3.906 -13.992 -1.729 1 97.62 146 SER B N 1
ATOM 2364 C CA . SER B 1 146 ? -3.189 -15.258 -1.645 1 97.62 146 SER B CA 1
ATOM 2365 C C . SER B 1 146 ? -3.746 -16.125 -0.525 1 97.62 146 SER B C 1
ATOM 2367 O O . SER B 1 146 ? -4.129 -15.625 0.532 1 97.62 146 SER B O 1
ATOM 2369 N N . TYR B 1 147 ? -3.789 -17.391 -0.787 1 97.25 147 TYR B N 1
ATOM 2370 C CA . TYR B 1 147 ? -4.133 -18.422 0.198 1 97.25 147 TYR B CA 1
ATOM 2371 C C . TYR B 1 147 ? -3.156 -19.578 0.143 1 97.25 147 TYR B C 1
ATOM 2373 O O . TYR B 1 147 ? -2.877 -20.109 -0.933 1 97.25 147 TYR B O 1
ATOM 2381 N N . LYS B 1 148 ? -2.586 -19.797 1.23 1 89.69 148 LYS B N 1
ATOM 2382 C CA . LYS B 1 148 ? -1.735 -20.984 1.324 1 89.69 148 LYS B CA 1
ATOM 2383 C C . LYS B 1 148 ? -2.246 -21.938 2.396 1 89.69 148 LYS B C 1
ATOM 2385 O O . LYS B 1 148 ? -2.457 -21.547 3.543 1 89.69 148 LYS B O 1
ATOM 2390 N N . HIS B 1 149 ? -2.463 -23.141 1.906 1 83.25 149 HIS B N 1
ATOM 2391 C CA . HIS B 1 149 ? -2.934 -24.172 2.822 1 83.25 149 HIS B CA 1
ATOM 2392 C C . HIS B 1 149 ? -1.927 -24.422 3.943 1 83.25 149 HIS B C 1
ATOM 2394 O O . HIS B 1 149 ? -0.718 -24.453 3.701 1 83.25 149 HIS B O 1
ATOM 2400 N N . PRO B 1 150 ? -2.432 -24.438 5.238 1 69.88 150 PRO B N 1
ATOM 2401 C CA . PRO B 1 150 ? -1.521 -24.672 6.359 1 69.88 150 PRO B CA 1
ATOM 2402 C C . PRO B 1 150 ? -0.767 -26 6.238 1 69.88 150 PRO B C 1
ATOM 2404 O O . PRO B 1 150 ? -1.263 -26.938 5.613 1 69.88 150 PRO B O 1
#

Secondary structure (DSSP, 8-state):
------PPPSEEEEEEETTHHHHHHHHHHHH-PEEEEEEEGGGS-TT-TTHHHHTTSEEEEEEEETTEEEEEEE----STT--------S--SEEEEEEES-HHHHHHHHHHHHTTSEEEEEEEE-TTSEEEEEEE-TTS-EEEEEEE--/------PPP-EEEEEEETTHHHHHHHHHHHH-PEEEEEEEGGGS-TT-TTHHHHTTSEEEEEEEETTEEEEEEE----STT--------S--SEEEEEEES-HHHHHHHHHHHHTTSEEEEEEEE-TTSEEEEEEE-TTS-EEEEEEE--

InterPro domains:
  IPR004360 Glyoxalase/fosfomycin resistance/dioxygenase domain [PF00903] (13-144)
  IPR029068 Glyoxalase/Bleomycin resistance protein/Dihydroxybiphenyl dioxygenase [G3DSA:3.10.180.10] (17-150)
  IPR029068 Glyoxalase/Bleomycin resistance protein/Dihydroxybiphenyl dioxygenase [SSF54593] (11-147)

Nearest PDB structures (foldseek):
  1u6l-assembly1_B  TM=8.543E-01  e=2.032E-11  Pseudomonas aeruginosa PAO1
  3oms-assembly1_A-2  TM=7.967E-01  e=6.124E-11  Bacillus cereus ATCC 14579
  1u7i-assembly1_B  TM=7.610E-01  e=1.676E-09  Pseudomonas aeruginosa PAO1
  3itw-assembly1_A-2  TM=6.859E-01  e=3.717E-09  Micromonospora sp. ML1
  3bqx-assembly1_A-2  TM=6.873E-01  e=2.048E-06  Fulvimarina pelagi HTCC2506

pLDDT: mean 85.07, std 20.17, range [22.88, 98.75]

Sequence (300 aa):
MQLEDNSKQYVIVELNIQNAKKAIKFYEKALGAEIIEVLTGEKLPINNPYSLILRNKIIHAKLNFKGTLIFISDKITPSANEKCSEVRCNRSTVSVCLSLDSEWEFERLFYNLAADGEITMPISNQYWGAKLGIVEDNFGVTWTLSYKHPMQLEDNSKQYVIVELNIQNAKKAIKFYEKALGAEIIEVLTGEKLPINNPYSLILRNKIIHAKLNFKGTLIFISDKITPSANEKCSEVRCNRSTVSVCLSLDSEWEFERLFYNLAADGEITMPISNQYWGAKLGIVEDNFGVTWTLSYKHP